Protein AF-A0A970V3N6-F1 (afdb_monomer_lite)

Structure (mmCIF, N/CA/C/O backbone):
data_AF-A0A970V3N6-F1
#
_entry.id   AF-A0A970V3N6-F1
#
loop_
_atom_site.group_PDB
_atom_site.id
_atom_site.type_symbol
_atom_site.label_atom_id
_atom_site.label_alt_id
_atom_site.label_comp_id
_atom_site.label_asym_id
_atom_site.label_entity_id
_atom_site.label_seq_id
_atom_site.pdbx_PDB_ins_code
_atom_site.Cartn_x
_atom_site.Cartn_y
_atom_site.Cartn_z
_atom_site.occupancy
_atom_site.B_iso_or_equiv
_atom_site.auth_seq_id
_atom_site.auth_comp_id
_atom_site.auth_asym_id
_atom_site.auth_atom_id
_atom_site.pdbx_PDB_model_num
ATOM 1 N N . MET A 1 1 ? -23.044 13.115 42.784 1.00 46.09 1 MET A N 1
ATOM 2 C CA . MET A 1 1 ? -23.873 12.019 42.210 1.00 46.09 1 MET A CA 1
ATOM 3 C C . MET A 1 1 ? -24.298 12.318 40.774 1.00 46.09 1 MET A C 1
ATOM 5 O O . MET A 1 1 ? -24.286 11.401 39.969 1.00 46.09 1 MET A O 1
ATOM 9 N N . GLN A 1 2 ? -24.583 13.579 40.422 1.00 46.31 2 GLN A N 1
ATOM 10 C CA . GLN A 1 2 ? -24.730 14.008 39.022 1.00 46.31 2 GLN A CA 1
ATOM 11 C C . GLN A 1 2 ? -23.405 13.919 38.236 1.00 46.31 2 GLN A C 1
ATOM 13 O O . GLN A 1 2 ? -23.430 13.479 37.095 1.00 46.31 2 GLN A O 1
ATOM 18 N N . ASP A 1 3 ? -22.250 14.157 38.871 1.00 53.50 3 ASP A N 1
ATOM 19 C CA . ASP A 1 3 ? -20.931 13.984 38.225 1.00 53.50 3 ASP A CA 1
ATOM 20 C C . ASP A 1 3 ? -20.580 12.516 37.926 1.00 53.50 3 ASP A C 1
ATOM 22 O O . ASP A 1 3 ? -19.921 12.223 36.941 1.00 53.50 3 ASP A O 1
ATOM 26 N N . LEU A 1 4 ? -21.080 11.570 38.734 1.00 46.78 4 LEU A N 1
ATOM 27 C CA . LEU A 1 4 ? -20.917 10.124 38.508 1.00 46.78 4 LEU A CA 1
ATOM 28 C C . LEU A 1 4 ? -21.820 9.598 37.381 1.00 46.78 4 LEU A C 1
ATOM 30 O O . LEU A 1 4 ? -21.478 8.614 36.734 1.00 46.78 4 LEU A O 1
ATOM 34 N N . LEU A 1 5 ? -22.957 10.256 37.138 1.00 50.16 5 LEU A N 1
ATOM 35 C CA . LEU A 1 5 ? -23.858 9.952 36.023 1.00 50.16 5 LEU A CA 1
ATOM 36 C C . LEU A 1 5 ? -23.424 10.667 34.730 1.00 50.16 5 LEU A C 1
ATOM 38 O O . LEU A 1 5 ? -23.624 10.119 33.652 1.00 50.16 5 LEU A O 1
ATOM 42 N N . ALA A 1 6 ? -22.758 11.825 34.829 1.00 52.47 6 ALA A N 1
ATOM 43 C CA . ALA A 1 6 ? -22.059 12.478 33.717 1.00 52.47 6 ALA A CA 1
ATOM 44 C C . ALA A 1 6 ? -20.739 11.769 33.338 1.00 52.47 6 ALA A C 1
ATOM 46 O O . ALA A 1 6 ? -20.325 11.807 32.182 1.00 52.47 6 ALA A O 1
ATOM 47 N N . ALA A 1 7 ? -20.108 11.065 34.288 1.00 52.72 7 ALA A N 1
ATOM 48 C CA . ALA A 1 7 ? -18.937 10.210 34.064 1.00 52.72 7 ALA A CA 1
ATOM 49 C C . ALA A 1 7 ? -19.259 8.885 33.341 1.00 52.72 7 ALA A C 1
ATOM 51 O O . ALA A 1 7 ? -18.347 8.165 32.938 1.00 52.72 7 ALA A O 1
ATOM 52 N N . LEU A 1 8 ? -20.542 8.556 33.145 1.00 56.66 8 LEU A N 1
ATOM 53 C CA . LEU A 1 8 ? -20.987 7.385 32.386 1.00 56.66 8 LEU A CA 1
ATOM 54 C C . LEU A 1 8 ? -21.333 7.750 30.929 1.00 56.66 8 LEU A C 1
ATOM 56 O O . LEU A 1 8 ? -22.330 7.290 30.377 1.00 56.66 8 LEU A O 1
ATOM 60 N N . ASN A 1 9 ? -20.519 8.593 30.292 1.00 70.75 9 ASN A N 1
ATOM 61 C CA . ASN A 1 9 ? -20.625 8.833 28.854 1.00 70.75 9 ASN A CA 1
ATOM 62 C C . ASN A 1 9 ? -20.116 7.606 28.076 1.00 70.75 9 ASN A C 1
ATOM 64 O O . ASN A 1 9 ? -19.187 6.923 28.512 1.00 70.75 9 ASN A O 1
ATOM 68 N N . TRP A 1 10 ? -20.692 7.341 26.898 1.00 74.94 10 TRP A N 1
ATOM 69 C CA . TRP A 1 10 ? -20.307 6.225 26.014 1.00 74.94 10 TRP A CA 1
ATOM 70 C C . TRP A 1 10 ? -18.796 6.147 25.747 1.00 74.94 10 TRP A C 1
ATOM 72 O O . TRP A 1 10 ? -18.236 5.061 25.615 1.00 74.94 10 TRP A O 1
ATOM 82 N N . GLU A 1 11 ? -18.128 7.297 25.743 1.00 77.88 11 GLU A N 1
ATOM 83 C CA . GLU A 1 11 ? -16.678 7.421 25.598 1.00 77.88 11 GLU A CA 1
ATOM 84 C C . GLU A 1 11 ? -15.910 6.825 26.783 1.00 77.88 11 GLU A C 1
ATOM 86 O O . GLU A 1 11 ? -14.944 6.094 26.583 1.00 77.88 11 GLU A O 1
ATOM 91 N N . HIS A 1 12 ? -16.371 7.051 28.016 1.00 81.06 12 HIS A N 1
ATOM 92 C CA . HIS A 1 12 ? -15.711 6.537 29.217 1.00 81.06 12 HIS A CA 1
ATOM 93 C C . HIS A 1 12 ? -15.789 5.012 29.254 1.00 81.06 12 HIS A C 1
ATOM 95 O O . HIS A 1 12 ? -14.787 4.343 29.502 1.00 81.06 12 HIS A O 1
ATOM 101 N N . ILE A 1 13 ? -16.961 4.451 28.934 1.00 83.62 13 ILE A N 1
ATOM 102 C CA . ILE A 1 13 ? -17.148 2.999 28.813 1.00 83.62 13 ILE A CA 1
ATOM 103 C C . ILE A 1 13 ? -16.184 2.430 27.760 1.00 83.62 13 ILE A C 1
ATOM 105 O O . ILE A 1 13 ? -15.534 1.414 28.011 1.00 83.62 13 ILE A O 1
ATOM 109 N N . GLY A 1 14 ? -16.037 3.105 26.615 1.00 84.94 14 GLY A N 1
ATOM 110 C CA . GLY A 1 14 ? -15.084 2.724 25.572 1.00 84.94 14 GLY A CA 1
ATOM 111 C C . GLY A 1 14 ? -13.631 2.703 26.058 1.00 84.94 14 GLY A C 1
ATOM 112 O O . GLY A 1 14 ? -12.927 1.718 25.824 1.00 84.94 14 GLY A O 1
ATOM 113 N N . ILE A 1 15 ? -13.198 3.738 26.786 1.00 86.25 15 ILE A N 1
ATOM 114 C CA . ILE A 1 15 ? -11.837 3.834 27.344 1.00 86.25 15 ILE A CA 1
ATOM 115 C C . ILE A 1 15 ? -11.588 2.712 28.364 1.00 86.25 15 ILE A C 1
ATOM 117 O O . ILE A 1 15 ? -10.547 2.055 28.317 1.00 86.25 15 ILE A O 1
ATOM 121 N N . TRP A 1 16 ? -12.560 2.419 29.233 1.00 87.12 16 TRP A N 1
ATOM 122 C CA . TRP A 1 16 ? -12.478 1.314 30.194 1.00 87.12 16 TRP A CA 1
ATOM 123 C C . TRP A 1 16 ? -12.347 -0.052 29.516 1.00 87.12 16 TRP A C 1
ATOM 125 O O . TRP A 1 16 ? -11.480 -0.847 29.887 1.00 87.12 16 TRP A O 1
ATOM 135 N N . VAL A 1 17 ? -13.168 -0.320 28.498 1.00 88.88 17 VAL A N 1
ATOM 136 C CA . VAL A 1 17 ? -13.106 -1.574 27.731 1.00 88.88 17 VAL A CA 1
ATOM 137 C C . VAL A 1 17 ? -11.761 -1.701 27.010 1.00 88.88 17 VAL A C 1
ATOM 139 O O . VAL A 1 17 ? -11.126 -2.756 27.076 1.00 88.88 17 VAL A O 1
ATOM 142 N N . ALA A 1 18 ? -11.288 -0.630 26.369 1.00 86.56 18 ALA A N 1
ATOM 143 C CA . ALA A 1 18 ? -10.004 -0.618 25.674 1.00 86.56 18 ALA A CA 1
ATOM 144 C C . ALA A 1 18 ? -8.814 -0.815 26.630 1.00 86.56 18 ALA A C 1
ATOM 146 O O . ALA A 1 18 ? -7.872 -1.539 26.293 1.00 86.56 18 ALA A O 1
ATOM 147 N N . ALA A 1 19 ? -8.857 -0.234 27.831 1.00 89.31 19 ALA A N 1
ATOM 148 C CA . ALA A 1 19 ? -7.823 -0.411 28.849 1.00 89.31 19 ALA A CA 1
ATOM 149 C C . ALA A 1 19 ? -7.782 -1.838 29.391 1.00 89.31 19 ALA A C 1
ATOM 151 O O . ALA A 1 19 ? -6.710 -2.445 29.418 1.00 89.31 19 ALA A O 1
ATOM 152 N N . LEU A 1 20 ? -8.938 -2.413 29.734 1.00 89.69 20 LEU A N 1
ATOM 153 C CA . LEU A 1 20 ? -9.021 -3.799 30.193 1.00 89.69 20 LEU A CA 1
ATOM 154 C C . LEU A 1 20 ? -8.540 -4.783 29.125 1.00 89.69 20 LEU A C 1
ATOM 156 O O . LEU A 1 20 ? -7.783 -5.696 29.447 1.00 89.69 20 LEU A O 1
ATOM 160 N N . LEU A 1 21 ? -8.908 -4.579 27.857 1.00 86.56 21 LEU A N 1
ATOM 161 C CA . LEU A 1 21 ? -8.407 -5.402 26.753 1.00 86.56 21 LEU A CA 1
ATOM 162 C C . LEU A 1 21 ? -6.896 -5.248 26.556 1.00 86.56 21 LEU A C 1
ATOM 164 O O . LEU A 1 21 ? -6.201 -6.239 26.350 1.00 86.56 21 LEU A O 1
ATOM 168 N N . THR A 1 22 ? -6.372 -4.026 26.662 1.00 89.44 22 THR A N 1
ATOM 169 C CA . THR A 1 22 ? -4.928 -3.768 26.560 1.00 89.44 22 THR A CA 1
ATOM 170 C C . THR A 1 22 ? -4.164 -4.488 27.677 1.00 89.44 22 THR A C 1
ATOM 172 O O . THR A 1 22 ? -3.172 -5.166 27.410 1.00 89.44 22 THR A O 1
ATOM 175 N N . LEU A 1 23 ? -4.652 -4.413 28.918 1.00 87.94 23 LEU A N 1
ATOM 176 C CA . LEU A 1 23 ? -4.074 -5.134 30.056 1.00 87.94 23 LEU A CA 1
ATOM 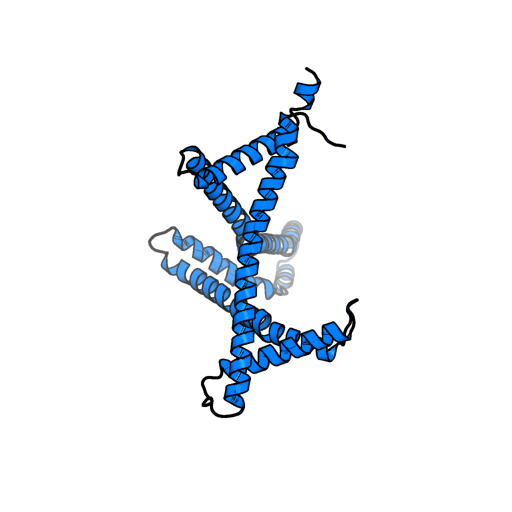177 C C . LEU A 1 23 ? -4.211 -6.656 29.910 1.00 87.94 23 LEU A C 1
ATOM 179 O O . LEU A 1 23 ? -3.268 -7.384 30.216 1.00 87.94 23 LEU A O 1
ATOM 183 N N . ALA A 1 24 ? -5.346 -7.143 29.401 1.00 86.94 24 ALA A N 1
ATOM 184 C CA . ALA A 1 24 ? -5.568 -8.564 29.141 1.00 86.94 24 ALA A CA 1
ATOM 185 C C . ALA A 1 24 ? -4.552 -9.129 28.137 1.00 86.94 24 ALA A C 1
ATOM 187 O O . ALA A 1 24 ? -4.023 -10.218 28.350 1.00 86.94 24 ALA A O 1
ATOM 188 N N . VAL A 1 25 ? -4.226 -8.369 27.087 1.00 85.75 25 VAL A N 1
ATOM 189 C CA . VAL A 1 25 ? -3.183 -8.739 26.119 1.00 85.75 25 VAL A CA 1
ATOM 190 C C . VAL A 1 25 ? -1.795 -8.705 26.767 1.00 85.75 25 VAL A C 1
ATOM 192 O O . VAL A 1 25 ? -1.018 -9.641 26.585 1.00 85.75 25 VAL A O 1
ATOM 195 N N . TYR A 1 26 ? -1.487 -7.689 27.580 1.00 84.81 26 TYR A N 1
ATOM 196 C CA . TYR A 1 26 ? -0.203 -7.624 28.290 1.00 84.81 26 TYR A CA 1
ATOM 197 C C . TYR A 1 26 ? -0.030 -8.689 29.377 1.00 84.81 26 TYR A C 1
ATOM 199 O O . TYR A 1 26 ? 1.108 -8.999 29.728 1.00 84.81 26 TYR A O 1
ATOM 207 N N . SER A 1 27 ? -1.111 -9.305 29.867 1.00 83.44 27 SER A N 1
ATOM 208 C CA . SER A 1 27 ? -1.024 -10.422 30.816 1.00 83.44 27 SER A CA 1
ATOM 209 C C . SER A 1 27 ? -0.188 -11.588 30.279 1.00 83.44 27 SER A C 1
ATOM 211 O O . SER A 1 27 ? 0.412 -12.294 31.089 1.00 83.44 27 SER A O 1
ATOM 213 N N . PHE A 1 28 ? -0.104 -11.758 28.953 1.00 78.88 28 PHE A N 1
ATOM 214 C CA . PHE A 1 28 ? 0.769 -12.743 28.306 1.00 78.88 28 PHE A CA 1
ATOM 215 C C . PHE A 1 28 ? 2.235 -12.618 28.728 1.00 78.88 28 PHE A C 1
ATOM 217 O O . PHE A 1 28 ? 2.934 -13.621 28.828 1.00 78.88 28 PHE A O 1
ATOM 224 N N . LEU A 1 29 ? 2.700 -11.396 29.014 1.00 79.12 29 LEU A N 1
ATOM 225 C CA . LEU A 1 29 ? 4.087 -11.138 29.401 1.00 79.12 29 LEU A CA 1
ATOM 226 C C . LEU A 1 29 ? 4.458 -11.805 30.738 1.00 79.12 29 LEU A C 1
ATOM 228 O O . LEU A 1 29 ? 5.632 -12.070 30.978 1.00 79.12 29 LEU A O 1
ATOM 232 N N . TYR A 1 30 ? 3.471 -12.064 31.602 1.00 70.19 30 TYR A N 1
ATOM 233 C CA . TYR A 1 30 ? 3.676 -12.682 32.913 1.00 70.19 30 TYR A CA 1
ATOM 234 C C . TYR A 1 30 ? 3.395 -14.193 32.900 1.00 70.19 30 TYR A C 1
ATOM 236 O O . TYR A 1 30 ? 4.165 -14.952 33.481 1.00 70.19 30 TYR A O 1
ATOM 244 N N . ALA A 1 31 ? 2.315 -14.631 32.239 1.00 74.19 31 ALA A N 1
ATOM 245 C CA . ALA A 1 31 ? 1.975 -16.035 31.976 1.00 74.19 31 ALA A CA 1
ATOM 246 C C . ALA A 1 31 ? 0.731 -16.131 31.066 1.00 74.19 31 ALA A C 1
ATOM 248 O O . ALA A 1 31 ? -0.050 -15.182 30.967 1.00 74.19 31 ALA A O 1
ATOM 249 N N . GLU A 1 32 ? 0.470 -17.300 30.470 1.00 77.38 32 GLU A N 1
ATOM 250 C CA . GLU A 1 32 ? -0.793 -17.584 29.768 1.00 77.38 32 GLU A CA 1
ATOM 251 C C . GLU A 1 32 ? -1.975 -17.696 30.750 1.00 77.38 32 GLU A C 1
ATOM 253 O O . GLU A 1 32 ? -2.376 -18.780 31.186 1.00 77.38 32 GLU A O 1
ATOM 258 N N . THR A 1 33 ? -2.553 -16.557 31.126 1.00 86.88 33 THR A N 1
ATOM 259 C CA . THR A 1 33 ? -3.732 -16.514 31.997 1.00 86.88 33 THR A CA 1
ATOM 260 C C . THR A 1 33 ? -5.024 -16.790 31.209 1.00 86.88 33 THR A C 1
ATOM 262 O O . THR A 1 33 ? -5.097 -16.543 30.001 1.00 86.88 33 THR A O 1
ATOM 265 N N . PRO A 1 34 ? -6.107 -17.260 31.862 1.00 83.69 34 PRO A N 1
ATOM 266 C CA . PRO A 1 34 ? -7.420 -17.381 31.220 1.00 83.69 34 PRO A CA 1
ATOM 267 C C . PRO A 1 34 ? -7.918 -16.063 30.606 1.00 83.69 34 PRO A C 1
ATOM 269 O O . PRO A 1 34 ? -8.599 -16.083 29.586 1.00 83.69 34 PRO A O 1
ATOM 272 N N . VAL A 1 35 ? -7.538 -14.929 31.206 1.00 85.19 35 VAL A N 1
ATOM 273 C CA . VAL A 1 35 ? -7.875 -13.577 30.740 1.00 85.19 35 VAL A CA 1
ATOM 274 C C . VAL A 1 35 ? -7.225 -13.283 29.386 1.00 85.19 35 VAL A C 1
ATOM 276 O O . VAL A 1 35 ? -7.902 -12.799 28.479 1.00 85.19 35 VAL A O 1
ATOM 279 N N . PHE A 1 36 ? -5.950 -13.645 29.217 1.00 87.12 36 PHE A N 1
ATOM 280 C CA . PHE A 1 36 ? -5.263 -13.521 27.932 1.00 87.12 36 PHE A CA 1
ATOM 281 C C . PHE A 1 36 ? -5.941 -14.361 26.841 1.00 87.12 36 PHE A C 1
ATOM 283 O O . PHE A 1 36 ? -6.238 -13.843 25.766 1.00 87.12 36 PHE A O 1
ATOM 290 N N . ARG A 1 37 ? -6.277 -15.627 27.132 1.00 85.75 37 ARG A N 1
ATOM 291 C CA . ARG A 1 37 ? -6.936 -16.511 26.152 1.00 85.75 37 ARG A CA 1
ATOM 292 C C . ARG A 1 37 ? -8.266 -15.949 25.650 1.00 85.75 37 ARG A C 1
ATOM 294 O O . ARG A 1 37 ? -8.554 -16.052 24.461 1.00 85.75 37 ARG A O 1
ATOM 301 N N . VAL A 1 38 ? -9.074 -15.341 26.520 1.00 89.62 38 VAL A N 1
ATOM 302 C CA . VAL A 1 38 ? -10.331 -14.693 26.102 1.00 89.62 38 VAL A CA 1
ATOM 303 C C . VAL A 1 38 ? -10.056 -13.514 25.165 1.00 89.62 38 VAL A C 1
ATOM 305 O O . VAL A 1 38 ? -10.709 -13.399 24.127 1.00 89.62 38 VAL A O 1
ATOM 308 N N . ALA A 1 39 ? -9.074 -12.670 25.494 1.00 88.19 39 ALA A N 1
ATOM 309 C CA . ALA A 1 39 ? -8.687 -11.543 24.647 1.00 88.19 39 ALA A CA 1
ATOM 310 C C . ALA A 1 39 ? -8.155 -12.003 23.279 1.00 88.19 39 ALA A C 1
ATOM 312 O O . ALA A 1 39 ? -8.499 -11.409 22.258 1.00 88.19 39 ALA A O 1
ATOM 313 N N . GLU A 1 40 ? -7.386 -13.091 23.239 1.00 88.94 40 GLU A N 1
ATOM 314 C CA . GLU A 1 40 ? -6.882 -13.694 22.004 1.00 88.94 40 GLU A CA 1
ATOM 315 C C . GLU A 1 40 ? -8.020 -14.199 21.102 1.00 88.94 40 GLU A C 1
ATOM 317 O O . GLU A 1 40 ? -8.074 -13.847 19.924 1.00 88.94 40 GLU A O 1
ATOM 322 N N . HIS A 1 41 ? -8.984 -14.951 21.644 1.00 91.56 41 HIS A N 1
ATOM 323 C CA . HIS A 1 41 ? -10.127 -15.443 20.863 1.00 91.56 41 HIS A CA 1
ATOM 324 C C . HIS A 1 41 ? -11.014 -14.299 20.363 1.00 91.56 41 HIS A C 1
ATOM 326 O O . HIS A 1 41 ? -11.481 -14.333 19.222 1.00 91.56 41 HIS A O 1
ATOM 332 N N . LEU A 1 42 ? -11.217 -13.266 21.188 1.00 93.00 42 LEU A N 1
ATOM 333 C CA . LEU A 1 42 ? -11.925 -12.056 20.780 1.00 93.00 42 LEU A CA 1
ATOM 334 C C . LEU A 1 42 ? -11.189 -11.363 19.624 1.00 93.00 42 LEU A C 1
ATOM 336 O O . LEU A 1 42 ? -11.803 -11.049 18.606 1.00 93.00 42 LEU A O 1
ATOM 340 N N . PHE A 1 43 ? -9.876 -11.162 19.751 1.00 88.19 43 PHE A N 1
ATOM 341 C CA . PHE A 1 43 ? -9.059 -10.511 18.730 1.00 88.19 43 PHE A CA 1
ATOM 342 C C . PHE A 1 43 ? -9.062 -11.285 17.407 1.00 88.19 43 PHE A C 1
ATOM 344 O O . PHE A 1 43 ? -9.290 -10.692 16.349 1.00 88.19 43 PHE A O 1
ATOM 351 N N . ILE A 1 44 ? -8.864 -12.604 17.454 1.00 91.69 44 ILE A N 1
ATOM 352 C CA . ILE A 1 44 ? -8.889 -13.468 16.267 1.00 91.69 44 ILE A CA 1
ATOM 353 C C . ILE A 1 44 ? -10.290 -13.468 15.640 1.00 91.69 44 ILE A C 1
ATOM 355 O O . ILE A 1 44 ? -10.410 -13.333 14.422 1.00 91.69 44 ILE A O 1
ATOM 359 N N . GLY A 1 45 ? -11.350 -13.548 16.450 1.00 93.06 45 GLY A N 1
ATOM 360 C CA . GLY A 1 45 ? -12.736 -13.519 15.978 1.00 93.06 45 GLY A CA 1
ATOM 361 C C . GLY A 1 45 ? -13.105 -12.206 15.284 1.00 93.06 45 GLY A C 1
ATOM 362 O O . GLY A 1 45 ? -13.635 -12.221 14.172 1.00 93.06 45 GLY A O 1
ATOM 363 N N . VAL A 1 46 ? -12.765 -11.066 15.894 1.00 93.06 46 VAL A N 1
ATOM 364 C CA . VAL A 1 46 ? -12.988 -9.734 15.306 1.00 93.06 46 VAL A CA 1
ATOM 365 C C . VAL A 1 46 ? -12.155 -9.554 14.039 1.00 93.06 46 VAL A C 1
ATOM 367 O O . VAL A 1 46 ? -12.672 -9.061 13.038 1.00 93.06 46 VAL A O 1
ATOM 370 N N . SER A 1 47 ? -10.897 -10.000 14.038 1.00 89.50 47 SER A N 1
ATOM 371 C CA . SER A 1 47 ? -10.021 -9.914 12.864 1.00 89.50 47 SER A CA 1
ATOM 372 C C . SER A 1 47 ? -10.539 -10.760 11.701 1.00 89.50 47 SER A C 1
ATOM 374 O O . SER A 1 47 ? -10.553 -10.294 10.562 1.00 89.50 47 SER A O 1
ATOM 376 N N . ALA A 1 48 ? -11.019 -11.976 11.974 1.00 90.50 48 ALA A N 1
ATOM 377 C CA . ALA A 1 48 ? -11.628 -12.838 10.967 1.00 90.50 48 ALA A CA 1
ATOM 378 C C . ALA A 1 48 ? -12.924 -12.227 10.408 1.00 90.50 48 ALA A C 1
ATOM 380 O O . ALA A 1 48 ? -13.120 -12.213 9.192 1.00 90.50 48 ALA A O 1
ATOM 381 N N . ALA A 1 49 ? -13.780 -11.671 11.271 1.00 90.56 49 ALA A N 1
ATOM 382 C CA . ALA A 1 49 ? -15.008 -10.996 10.855 1.00 90.56 49 ALA A CA 1
ATOM 383 C C . ALA A 1 49 ? -14.714 -9.751 10.003 1.00 90.56 49 ALA A C 1
ATOM 385 O O . ALA A 1 49 ? -15.270 -9.602 8.914 1.00 90.56 49 ALA A O 1
ATOM 386 N N . TYR A 1 50 ? -13.798 -8.889 10.453 1.00 90.31 50 TYR A N 1
ATOM 387 C CA . TYR A 1 50 ? -13.360 -7.715 9.699 1.00 90.31 50 TYR A CA 1
ATOM 388 C C . TYR A 1 50 ? -12.754 -8.120 8.353 1.00 90.31 50 TYR A C 1
ATOM 390 O O . TYR A 1 50 ? -13.142 -7.581 7.320 1.00 90.31 50 TYR A O 1
ATOM 398 N N . GLY A 1 51 ? -11.873 -9.123 8.342 1.00 80.44 51 GLY A N 1
ATOM 399 C CA . GLY A 1 51 ? -11.275 -9.662 7.123 1.00 80.44 51 GLY A CA 1
ATOM 400 C C . GLY A 1 51 ? -12.321 -10.170 6.131 1.00 80.44 51 GLY A C 1
ATOM 401 O O . GLY A 1 51 ? -12.233 -9.865 4.944 1.00 80.44 51 GLY A O 1
ATOM 402 N N . LEU A 1 52 ? -13.355 -10.868 6.608 1.00 81.12 52 LEU A N 1
ATOM 403 C CA . LEU A 1 52 ? -14.468 -11.328 5.776 1.00 81.12 52 LEU A CA 1
ATOM 404 C C . LEU A 1 52 ? -15.265 -10.157 5.188 1.00 81.12 52 LEU A C 1
ATOM 406 O O . LEU A 1 52 ? -15.577 -10.166 3.996 1.00 81.12 52 LEU A O 1
ATOM 410 N N . VAL A 1 53 ? -15.567 -9.133 5.990 1.00 84.94 53 VAL A N 1
ATOM 411 C CA . VAL A 1 53 ? -16.289 -7.936 5.528 1.00 84.94 53 VAL A CA 1
ATOM 412 C C . VAL A 1 53 ? -15.467 -7.162 4.501 1.00 84.94 53 VAL A C 1
ATOM 414 O O . VAL A 1 53 ? -16.001 -6.769 3.462 1.00 84.94 53 VAL A O 1
ATOM 417 N N . VAL A 1 54 ? -14.174 -6.969 4.757 1.00 79.81 54 VAL A N 1
ATOM 418 C CA . VAL A 1 54 ? -13.249 -6.307 3.831 1.00 79.81 54 VAL A CA 1
ATOM 419 C C . VAL A 1 54 ? -13.140 -7.103 2.540 1.00 79.81 54 VAL A C 1
ATOM 421 O O . VAL A 1 54 ? -13.276 -6.529 1.465 1.00 79.81 54 VAL A O 1
ATOM 424 N N . PHE A 1 55 ? -12.983 -8.422 2.616 1.00 71.31 55 PHE A N 1
ATOM 425 C CA . PHE A 1 55 ? -12.962 -9.280 1.436 1.00 71.31 55 PHE A CA 1
ATOM 426 C C . PHE A 1 55 ? -14.268 -9.177 0.638 1.00 71.31 55 PHE A C 1
ATOM 428 O O . PHE A 1 55 ? -14.245 -9.056 -0.588 1.00 71.31 55 PHE A O 1
ATOM 435 N N . PHE A 1 56 ? -15.417 -9.143 1.313 1.00 65.56 56 PHE A N 1
ATOM 436 C CA . PHE A 1 56 ? -16.694 -8.931 0.643 1.00 65.56 56 PHE A CA 1
ATOM 437 C C . PHE A 1 56 ? -16.741 -7.574 -0.074 1.00 65.56 56 PHE A C 1
ATOM 439 O O . PHE A 1 56 ? -17.148 -7.507 -1.230 1.00 65.56 56 PHE A O 1
ATOM 446 N N . HIS A 1 57 ? -16.285 -6.498 0.567 1.00 68.00 57 HIS A N 1
ATOM 447 C CA . HIS A 1 57 ? -16.325 -5.153 -0.013 1.00 68.00 57 HIS A CA 1
ATOM 448 C C . HIS A 1 57 ? -15.291 -4.925 -1.118 1.00 68.00 57 HIS A C 1
ATOM 450 O O . HIS A 1 57 ? -15.604 -4.248 -2.095 1.00 68.00 57 HIS A O 1
ATOM 456 N N . LEU A 1 58 ? -14.085 -5.476 -0.977 1.00 59.34 58 LEU A N 1
ATOM 457 C CA . LEU A 1 58 ? -12.967 -5.245 -1.894 1.00 59.34 58 LEU A CA 1
ATOM 458 C C . LEU A 1 58 ? -12.899 -6.264 -3.029 1.00 59.34 58 LEU A C 1
ATOM 460 O O . LEU A 1 58 ? -12.440 -5.921 -4.112 1.00 59.34 58 LEU A O 1
ATOM 464 N N . ALA A 1 59 ? -13.348 -7.500 -2.804 1.00 58.91 59 ALA A N 1
ATOM 465 C CA . ALA A 1 59 ? -13.282 -8.559 -3.805 1.00 58.91 59 ALA A CA 1
ATOM 466 C C . ALA A 1 59 ? -14.674 -8.929 -4.320 1.00 58.91 59 ALA A C 1
ATOM 468 O O . ALA A 1 59 ? -14.937 -8.814 -5.515 1.00 58.91 59 ALA A O 1
ATOM 469 N N . VAL A 1 60 ? -15.598 -9.334 -3.446 1.00 58.00 60 VAL A N 1
ATOM 470 C CA . VAL A 1 60 ? -16.892 -9.894 -3.889 1.00 58.00 60 VAL A CA 1
ATOM 471 C C . VAL A 1 60 ? -17.790 -8.830 -4.522 1.00 58.00 60 VAL A C 1
ATOM 473 O O . VAL A 1 60 ? -18.345 -9.044 -5.601 1.00 58.00 60 VAL A O 1
ATOM 476 N N . LYS A 1 61 ? -17.919 -7.665 -3.884 1.00 53.56 61 LYS A N 1
ATOM 477 C CA . LYS A 1 61 ? -18.798 -6.586 -4.336 1.00 53.56 61 LYS A CA 1
ATOM 478 C C . LYS A 1 61 ? -18.395 -6.042 -5.717 1.00 53.56 61 LYS A C 1
ATOM 480 O O . LYS A 1 61 ? -19.261 -6.015 -6.589 1.00 53.56 61 LYS A O 1
ATOM 485 N N . PRO A 1 62 ? -17.128 -5.668 -5.979 1.00 49.59 62 PRO A N 1
ATOM 486 C CA . PRO A 1 62 ? -16.733 -5.179 -7.298 1.00 49.59 62 PRO A CA 1
ATOM 487 C C . PRO A 1 62 ? -16.621 -6.278 -8.355 1.00 49.59 62 PRO A C 1
ATOM 489 O O . PRO A 1 62 ? -16.927 -6.015 -9.512 1.00 49.59 62 PRO A O 1
ATOM 492 N N . THR A 1 63 ? -16.228 -7.498 -7.984 1.00 55.50 63 THR A N 1
ATOM 493 C CA . THR A 1 63 ? -15.972 -8.561 -8.974 1.00 55.50 63 THR A CA 1
ATOM 494 C C . THR A 1 63 ? -17.237 -9.322 -9.362 1.00 55.50 63 THR A C 1
ATOM 496 O O . THR A 1 63 ? -17.349 -9.786 -10.492 1.00 55.50 63 THR A O 1
ATOM 499 N N . VAL A 1 64 ? -18.195 -9.464 -8.441 1.00 54.88 64 VAL A N 1
ATOM 500 C CA . VAL A 1 64 ? -19.404 -10.276 -8.649 1.00 54.88 64 VAL A CA 1
ATOM 501 C C . VAL A 1 64 ? -20.665 -9.426 -8.553 1.00 54.88 64 VAL A C 1
ATOM 503 O O . VAL A 1 64 ? -21.486 -9.452 -9.462 1.00 54.88 64 VAL A O 1
ATOM 506 N N . TRP A 1 65 ? -20.829 -8.652 -7.477 1.00 49.03 65 TRP A N 1
ATOM 507 C CA . TRP A 1 65 ? -22.109 -7.999 -7.177 1.00 49.03 65 TRP A CA 1
ATOM 508 C C . TRP A 1 65 ? -22.450 -6.845 -8.129 1.00 49.03 65 TRP A C 1
ATOM 510 O O . TRP A 1 65 ? -23.514 -6.842 -8.743 1.00 49.03 65 TRP A O 1
ATOM 520 N N . TYR A 1 66 ? -21.554 -5.866 -8.281 1.00 56.72 66 TYR A N 1
ATOM 521 C CA . TYR A 1 66 ? -21.760 -4.730 -9.182 1.00 56.72 66 TYR A CA 1
ATOM 522 C C . TYR A 1 66 ? -21.913 -5.119 -10.653 1.00 56.72 66 TYR A C 1
ATOM 524 O O . TYR A 1 66 ? -22.867 -4.631 -11.260 1.00 56.72 66 TYR A O 1
ATOM 532 N N . PRO A 1 67 ? -21.063 -5.983 -11.246 1.00 53.56 67 PRO A N 1
ATOM 533 C CA . PRO A 1 67 ? -21.272 -6.389 -12.626 1.00 53.56 67 PRO A CA 1
ATOM 534 C C . PRO A 1 67 ? -22.599 -7.128 -12.771 1.00 53.56 67 PRO A C 1
ATOM 536 O O . PRO A 1 67 ? -23.363 -6.786 -13.659 1.00 53.56 67 PRO A O 1
ATOM 539 N N . LEU A 1 68 ? -22.953 -8.044 -11.865 1.00 53.88 68 LEU A N 1
ATOM 540 C CA . LEU A 1 68 ? -24.224 -8.770 -11.945 1.00 53.88 68 LEU A CA 1
ATOM 541 C C . LEU A 1 68 ? -25.443 -7.835 -11.882 1.00 53.88 68 LEU A C 1
ATOM 543 O O . LEU A 1 68 ? -26.364 -7.977 -12.683 1.00 53.88 68 LEU A O 1
ATOM 547 N N . LEU A 1 69 ? -25.437 -6.837 -10.994 1.00 52.25 69 LEU A N 1
ATOM 548 C CA . LEU A 1 69 ? -26.499 -5.826 -10.950 1.00 52.25 69 LEU A CA 1
ATOM 549 C C . LEU A 1 69 ? -26.523 -4.943 -12.201 1.00 52.25 69 LEU A C 1
ATOM 551 O O . LEU A 1 69 ? -27.604 -4.625 -12.695 1.00 52.25 69 LEU A O 1
ATOM 555 N N . ALA A 1 70 ? -25.357 -4.567 -12.730 1.00 54.84 70 ALA A N 1
ATOM 556 C CA . ALA A 1 70 ? -25.264 -3.825 -13.981 1.00 54.84 70 ALA A CA 1
ATOM 557 C C . ALA A 1 70 ? -25.827 -4.639 -15.156 1.00 54.84 70 ALA A C 1
ATOM 559 O O . ALA A 1 70 ? -26.526 -4.070 -15.987 1.00 54.84 70 ALA A O 1
ATOM 560 N N . LEU A 1 71 ? -25.615 -5.960 -15.182 1.00 54.19 71 LEU A N 1
ATOM 561 C CA . LEU A 1 71 ? -26.191 -6.861 -16.186 1.00 54.19 71 LEU A CA 1
ATOM 562 C C . LEU A 1 71 ? -27.707 -6.934 -16.092 1.00 54.19 71 LEU A C 1
ATOM 564 O O . LEU A 1 71 ? -28.390 -6.800 -17.105 1.00 54.19 71 LEU A O 1
ATOM 568 N N . ILE A 1 72 ? -28.234 -7.117 -14.881 1.00 55.00 72 ILE A N 1
ATOM 569 C CA . ILE A 1 72 ? -29.681 -7.153 -14.662 1.00 55.00 72 ILE A CA 1
ATOM 570 C C . ILE A 1 72 ? -30.295 -5.817 -15.076 1.00 55.00 72 ILE A C 1
ATOM 572 O O . ILE A 1 72 ? -31.280 -5.807 -15.808 1.00 55.00 72 ILE A O 1
ATOM 576 N N . LYS A 1 73 ? -29.696 -4.692 -14.669 1.00 52.91 73 LYS A N 1
ATOM 577 C CA . LYS A 1 73 ? -30.182 -3.359 -15.033 1.00 52.91 73 LYS A CA 1
ATOM 578 C C . LYS A 1 73 ? -30.096 -3.121 -16.539 1.00 52.91 73 LYS A C 1
ATOM 580 O O . LYS A 1 73 ? -31.064 -2.656 -17.115 1.00 52.91 73 LYS A O 1
ATOM 585 N N . GLN A 1 74 ? -28.990 -3.472 -17.188 1.00 54.47 74 GLN A N 1
ATOM 586 C CA . GLN A 1 74 ? -28.816 -3.277 -18.627 1.00 54.47 74 GLN A CA 1
ATOM 587 C C . GLN A 1 74 ? -29.777 -4.150 -19.442 1.00 54.47 74 GLN A C 1
ATOM 589 O O . GLN A 1 74 ? -30.359 -3.669 -20.409 1.00 54.47 74 GLN A O 1
ATOM 594 N N . GLY A 1 75 ? -29.991 -5.405 -19.038 1.00 56.25 75 GLY A N 1
ATOM 595 C CA . GLY A 1 75 ? -30.988 -6.278 -19.657 1.00 56.25 75 GLY A CA 1
ATOM 596 C C . GLY A 1 75 ? -32.418 -5.777 -19.439 1.00 56.25 75 GLY A C 1
ATOM 597 O O . GLY A 1 75 ? -33.223 -5.787 -20.369 1.00 56.25 75 GLY A O 1
ATOM 598 N N . LEU A 1 76 ? -32.725 -5.282 -18.236 1.00 56.47 76 LEU A N 1
ATOM 599 C CA . LEU A 1 76 ? -34.030 -4.710 -17.906 1.00 56.47 76 LEU A CA 1
ATOM 600 C C . LEU A 1 76 ? -34.286 -3.399 -18.660 1.00 56.47 76 LEU A C 1
ATOM 602 O O . LEU A 1 76 ? -35.379 -3.227 -19.193 1.00 56.47 76 LEU A O 1
ATOM 606 N N . ASP A 1 77 ? -33.294 -2.513 -18.746 1.00 58.38 77 ASP A N 1
ATOM 607 C CA . ASP A 1 77 ? -33.351 -1.253 -19.492 1.00 58.38 77 ASP A CA 1
ATOM 608 C C . ASP A 1 77 ? -33.481 -1.527 -20.996 1.00 58.38 77 ASP A C 1
ATOM 610 O O . ASP A 1 77 ? -34.309 -0.907 -21.656 1.00 58.38 77 ASP A O 1
ATOM 614 N N . TYR A 1 78 ? -32.747 -2.505 -21.539 1.00 61.47 78 TYR A N 1
ATOM 615 C CA . TYR A 1 78 ? -32.913 -2.949 -22.926 1.00 61.47 78 TYR A CA 1
ATOM 616 C C . TYR A 1 78 ? -34.333 -3.479 -23.170 1.00 61.47 78 TYR A C 1
ATOM 618 O O . TYR A 1 78 ? -34.982 -3.089 -24.135 1.00 61.47 78 TYR A O 1
ATOM 626 N N . PHE A 1 79 ? -34.879 -4.292 -22.264 1.00 54.91 79 PHE A N 1
ATOM 627 C CA . PHE A 1 79 ? -36.261 -4.765 -22.370 1.00 54.91 79 PHE A CA 1
ATOM 628 C C . PHE A 1 79 ? -37.288 -3.617 -22.271 1.00 54.91 79 PHE A C 1
ATOM 630 O O . PHE A 1 79 ? -38.248 -3.573 -23.042 1.00 54.91 79 PHE A O 1
ATOM 637 N N . HIS A 1 80 ? -37.077 -2.648 -21.378 1.00 56.31 80 HIS A N 1
ATOM 638 C CA . HIS A 1 80 ? -37.960 -1.487 -21.224 1.00 56.31 80 HIS A CA 1
ATOM 639 C C . HIS A 1 80 ? -37.891 -0.531 -22.421 1.00 56.31 80 HIS A C 1
ATOM 641 O O . HIS A 1 80 ? -38.921 -0.009 -22.835 1.00 56.31 80 HIS A O 1
ATOM 647 N N . VAL A 1 81 ? -36.710 -0.318 -23.002 1.00 58.69 81 VAL A N 1
ATOM 648 C CA . VAL A 1 81 ? -36.506 0.601 -24.134 1.00 58.69 81 VAL A CA 1
ATOM 649 C C . VAL A 1 81 ? -36.902 -0.037 -25.465 1.00 58.69 81 VAL A C 1
ATOM 651 O O . VAL A 1 81 ? -37.436 0.657 -26.323 1.00 58.69 81 VAL A O 1
ATOM 654 N N . HIS A 1 82 ? -36.682 -1.341 -25.648 1.00 61.09 82 HIS A N 1
ATOM 655 C CA . HIS A 1 82 ? -36.899 -2.006 -26.936 1.00 61.09 82 HIS A CA 1
ATOM 656 C C . HIS A 1 82 ? -38.216 -2.782 -27.027 1.00 61.09 82 HIS A C 1
ATOM 658 O O . HIS A 1 82 ? -38.881 -2.752 -28.059 1.00 61.09 82 HIS A O 1
ATOM 664 N N . TYR A 1 83 ? -38.632 -3.452 -25.949 1.00 56.28 83 TYR A N 1
ATOM 665 C CA . TYR A 1 83 ? -39.822 -4.308 -25.967 1.00 56.28 83 TYR A CA 1
ATOM 666 C C . TYR A 1 83 ? -41.060 -3.642 -25.375 1.00 56.28 83 TYR A C 1
ATOM 668 O O . TYR A 1 83 ? -42.160 -3.922 -25.831 1.00 56.28 83 TYR A O 1
ATOM 676 N N . GLN A 1 84 ? -40.938 -2.744 -24.396 1.00 57.84 84 GLN A N 1
ATOM 677 C CA . GLN A 1 84 ? -42.109 -2.118 -23.773 1.00 57.84 84 GLN A CA 1
ATOM 678 C C . GLN A 1 84 ? -42.827 -1.065 -24.642 1.00 57.84 84 GLN A C 1
ATOM 680 O O . GLN A 1 84 ? -44.060 -1.091 -24.655 1.00 57.84 84 GLN A O 1
ATOM 685 N N . PRO A 1 85 ? -42.150 -0.166 -25.390 1.00 55.03 85 PRO A N 1
ATOM 686 C CA . PRO A 1 85 ? -42.832 0.704 -26.343 1.00 55.03 85 PRO A CA 1
ATOM 687 C C . PRO A 1 85 ? -43.361 -0.091 -27.533 1.00 55.03 85 PRO A C 1
ATOM 689 O O . PRO A 1 85 ? -44.446 0.228 -27.985 1.00 55.03 85 PRO A O 1
ATOM 692 N N . ALA A 1 86 ? -42.686 -1.160 -27.972 1.00 55.56 86 ALA A N 1
ATOM 693 C CA . ALA A 1 86 ? -43.187 -2.058 -29.014 1.00 55.56 86 ALA A CA 1
ATOM 694 C C . ALA A 1 86 ? -44.404 -2.870 -28.541 1.00 55.56 86 ALA A C 1
ATOM 696 O O . ALA A 1 86 ? -45.386 -2.957 -29.257 1.00 55.56 86 ALA A O 1
ATOM 697 N N . ALA A 1 87 ? -44.411 -3.396 -27.316 1.00 51.38 87 ALA A N 1
ATOM 698 C CA . ALA A 1 87 ? -45.558 -4.104 -26.747 1.00 51.38 87 ALA A CA 1
ATOM 699 C C . ALA A 1 87 ? -46.744 -3.159 -26.507 1.00 51.38 87 ALA A C 1
ATOM 701 O O . ALA A 1 87 ? -47.877 -3.511 -26.823 1.00 51.38 87 ALA A O 1
ATOM 702 N N . LYS A 1 88 ? -46.501 -1.932 -26.018 1.00 48.56 88 LYS A N 1
ATOM 703 C CA . LYS A 1 88 ? -47.536 -0.887 -25.926 1.00 48.56 88 LYS A CA 1
ATOM 704 C C . LYS A 1 88 ? -48.012 -0.438 -27.310 1.00 48.56 88 LYS A C 1
ATOM 706 O O . LYS A 1 88 ? -49.213 -0.284 -27.485 1.00 48.56 88 LYS A O 1
ATOM 711 N N . ALA A 1 89 ? -47.102 -0.302 -28.278 1.00 53.44 89 ALA A N 1
ATOM 712 C CA . ALA A 1 89 ? -47.395 0.054 -29.663 1.00 53.44 89 ALA A CA 1
ATOM 713 C C . ALA A 1 89 ? -48.190 -1.040 -30.371 1.00 53.44 89 ALA A C 1
ATOM 715 O O . ALA A 1 89 ? -49.138 -0.703 -31.051 1.00 53.44 89 ALA A O 1
ATOM 716 N N . VAL A 1 90 ? -47.880 -2.321 -30.167 1.00 50.41 90 VAL A N 1
ATOM 717 C CA . VAL A 1 90 ? -48.588 -3.487 -30.723 1.00 50.41 90 VAL A CA 1
ATOM 718 C C . VAL A 1 90 ? -49.967 -3.656 -30.082 1.00 50.41 90 VAL A C 1
ATOM 720 O O . VAL A 1 90 ? -50.934 -3.917 -30.789 1.00 50.41 90 VAL A O 1
ATOM 723 N N . ILE A 1 91 ? -50.096 -3.429 -28.769 1.00 51.66 91 ILE A N 1
ATOM 724 C CA . ILE A 1 91 ? -51.401 -3.409 -28.086 1.00 51.66 91 ILE A CA 1
ATOM 725 C C . ILE A 1 91 ? -52.239 -2.198 -28.543 1.00 51.66 91 ILE A C 1
ATOM 727 O O . ILE A 1 91 ? -53.450 -2.326 -28.696 1.00 51.66 91 ILE A O 1
ATOM 731 N N . SER A 1 92 ? -51.626 -1.043 -28.838 1.00 49.75 92 SER A N 1
ATOM 732 C CA . SER A 1 92 ? -52.323 0.096 -29.467 1.00 49.75 92 SER A CA 1
ATOM 733 C C . SER A 1 92 ? -52.530 -0.056 -30.982 1.00 49.75 92 SER A C 1
ATOM 735 O O . SER A 1 92 ? -53.458 0.528 -31.532 1.00 49.75 92 SER A O 1
ATOM 737 N N . ALA A 1 93 ? -51.702 -0.862 -31.650 1.00 47.12 93 ALA A N 1
ATOM 738 C CA . ALA A 1 93 ? -51.732 -1.191 -33.076 1.00 47.12 93 ALA A CA 1
ATOM 739 C C . ALA A 1 93 ? -52.506 -2.484 -33.347 1.00 47.12 93 ALA A C 1
ATOM 741 O O . ALA A 1 93 ? -52.420 -3.038 -34.441 1.00 47.12 93 ALA A O 1
ATOM 742 N N . LEU A 1 94 ? -53.396 -2.862 -32.426 1.00 50.91 94 LEU A N 1
ATOM 743 C CA . LEU A 1 94 ? -54.564 -3.704 -32.689 1.00 50.91 94 LEU A CA 1
ATOM 744 C C . LEU A 1 94 ? -55.492 -3.158 -33.809 1.00 50.91 94 LEU A C 1
ATOM 746 O O . LEU A 1 94 ? -56.619 -3.620 -33.923 1.00 50.91 94 LEU A O 1
ATOM 750 N N . HIS A 1 95 ? -55.020 -2.241 -34.670 1.00 53.12 95 HIS A N 1
ATOM 751 C CA . HIS A 1 95 ? -55.647 -1.821 -35.923 1.00 53.12 95 HIS A CA 1
ATOM 752 C C . HIS A 1 95 ? -54.664 -1.493 -37.084 1.00 53.12 95 HIS A C 1
ATOM 754 O O . HIS A 1 95 ? -55.083 -0.775 -37.984 1.00 53.12 95 HIS A O 1
ATOM 760 N N . PHE A 1 96 ? -53.411 -1.992 -37.146 1.00 45.31 96 PHE A N 1
ATOM 761 C CA . PHE A 1 96 ? -52.592 -1.910 -38.387 1.00 45.31 96 PHE A CA 1
ATOM 762 C C . PHE A 1 96 ? -51.636 -3.100 -38.642 1.00 45.31 96 PHE A C 1
ATOM 764 O O . PHE A 1 96 ? -51.355 -3.908 -37.762 1.00 45.31 96 PHE A O 1
ATOM 771 N N . SER A 1 97 ? -51.219 -3.217 -39.913 1.00 55.53 97 SER A N 1
ATOM 772 C CA . SER A 1 97 ? -50.689 -4.398 -40.621 1.00 55.53 97 SER A CA 1
ATOM 773 C C . SER A 1 97 ? -49.330 -4.940 -40.113 1.00 55.53 97 SER A C 1
ATOM 775 O O . SER A 1 97 ? -48.421 -4.152 -39.854 1.00 55.53 97 SER A O 1
ATOM 777 N N . PRO A 1 98 ? -49.122 -6.279 -40.069 1.00 52.62 98 PRO A N 1
ATOM 778 C CA . PRO A 1 98 ? -47.914 -6.930 -39.525 1.00 52.62 98 PRO A CA 1
ATOM 779 C C . PRO A 1 98 ? -46.576 -6.608 -40.217 1.00 52.62 98 PRO A C 1
ATOM 781 O O . PRO A 1 98 ? -45.518 -6.916 -39.668 1.00 52.62 98 PRO A O 1
ATOM 784 N N . ALA A 1 99 ? -46.599 -6.038 -41.425 1.00 51.22 99 ALA A N 1
ATOM 785 C CA . ALA A 1 99 ? -45.402 -5.866 -42.253 1.00 51.22 99 ALA A CA 1
ATOM 786 C C . ALA A 1 99 ? -44.484 -4.722 -41.781 1.00 51.22 99 ALA A C 1
ATOM 788 O O . ALA A 1 99 ? -43.265 -4.832 -41.891 1.00 51.22 99 ALA A O 1
ATOM 789 N N . GLU A 1 100 ? -45.046 -3.659 -41.204 1.00 50.47 100 GLU A N 1
ATOM 790 C CA . GLU A 1 100 ? -44.281 -2.475 -40.778 1.00 50.47 100 GLU A CA 1
ATOM 791 C C . GLU A 1 100 ? -43.569 -2.710 -39.435 1.00 50.47 100 GLU A C 1
ATOM 793 O O . GLU A 1 100 ? -42.429 -2.290 -39.233 1.00 50.47 100 GLU A O 1
ATOM 798 N N . VAL A 1 101 ? -44.193 -3.481 -38.537 1.00 50.81 101 VAL A N 1
ATOM 799 C CA . VAL A 1 101 ? -43.604 -3.853 -37.239 1.00 50.81 101 VAL A CA 1
ATOM 800 C C . VAL A 1 101 ? -42.429 -4.820 -37.426 1.00 50.81 101 VAL A C 1
ATOM 802 O O . VAL A 1 101 ? -41.417 -4.708 -36.736 1.00 50.81 101 VAL A O 1
ATOM 805 N N . ALA A 1 102 ? -42.521 -5.732 -38.399 1.00 48.44 102 ALA A N 1
ATOM 806 C CA . ALA A 1 102 ? -41.446 -6.671 -38.723 1.00 48.44 102 ALA A CA 1
ATOM 807 C C . ALA A 1 102 ? -40.182 -5.978 -39.271 1.00 48.44 102 ALA A C 1
ATOM 809 O O . ALA A 1 102 ? -39.077 -6.500 -39.114 1.00 48.44 102 ALA A O 1
ATOM 810 N N . GLN A 1 103 ? -40.323 -4.803 -39.888 1.00 49.69 103 GLN A N 1
ATOM 811 C CA . GLN A 1 103 ? -39.202 -4.042 -40.441 1.00 49.69 103 GLN A CA 1
ATOM 812 C C . GLN A 1 103 ? -38.465 -3.233 -39.361 1.00 49.69 103 GLN A C 1
ATOM 814 O O . GLN A 1 103 ? -37.238 -3.230 -39.338 1.00 49.69 103 GLN A O 1
ATOM 819 N N . ALA A 1 104 ? -39.187 -2.658 -38.394 1.00 42.62 104 ALA A N 1
ATOM 820 C CA . ALA A 1 104 ? -38.591 -1.900 -37.287 1.00 42.62 104 ALA A CA 1
ATOM 821 C C . ALA A 1 104 ? -37.808 -2.772 -36.280 1.00 42.62 104 ALA A C 1
ATOM 823 O O . ALA A 1 104 ? -36.872 -2.296 -35.642 1.00 42.62 104 ALA A O 1
ATOM 824 N N . VAL A 1 105 ? -38.158 -4.056 -36.143 1.00 45.72 105 VAL A N 1
ATOM 825 C CA . VAL A 1 105 ? -37.485 -4.999 -35.223 1.00 45.72 105 VAL A CA 1
ATOM 826 C C . VAL A 1 105 ? -36.142 -5.509 -35.774 1.00 45.72 105 VAL A C 1
ATOM 828 O O . VAL A 1 105 ? -35.287 -5.938 -35.002 1.00 45.72 105 VAL A O 1
ATOM 831 N N . ASN A 1 106 ? -35.920 -5.449 -37.091 1.00 47.03 106 ASN A N 1
ATOM 832 C CA . ASN A 1 106 ? -34.718 -5.999 -37.731 1.00 47.03 106 ASN A CA 1
ATOM 833 C C . ASN A 1 106 ? -33.532 -5.016 -37.825 1.00 47.03 106 ASN A C 1
ATOM 835 O O . ASN A 1 106 ? -32.424 -5.456 -38.120 1.00 47.03 106 ASN A O 1
ATOM 839 N N . GLU A 1 107 ? -33.709 -3.724 -37.520 1.00 45.19 107 GLU A N 1
ATOM 840 C CA . GLU A 1 107 ? -32.607 -2.730 -37.498 1.00 45.19 107 GLU A CA 1
ATOM 841 C C . GLU A 1 107 ? -31.904 -2.592 -36.133 1.00 45.19 107 GLU A C 1
ATOM 843 O O . GLU A 1 107 ? -31.081 -1.712 -35.921 1.00 45.19 107 GLU A O 1
ATOM 848 N N . VAL A 1 108 ? -32.205 -3.544 -35.256 1.00 47.91 108 VAL A N 1
ATOM 849 C CA . VAL A 1 108 ? -31.614 -3.977 -33.983 1.00 47.91 108 VAL A CA 1
ATOM 850 C C . VAL A 1 108 ? -30.096 -4.124 -33.851 1.00 47.91 108 VAL A C 1
ATOM 852 O O . VAL A 1 108 ? -29.678 -5.285 -33.864 1.00 47.91 108 VAL A O 1
ATOM 855 N N . PRO A 1 109 ? -29.217 -3.111 -33.687 1.00 47.22 109 PRO A N 1
ATOM 856 C CA . PRO A 1 109 ? -27.797 -3.392 -33.533 1.00 47.22 109 PRO A CA 1
ATOM 857 C C . PRO A 1 109 ? -27.620 -3.956 -32.121 1.00 47.22 109 PRO A C 1
ATOM 859 O O . PRO A 1 109 ? -27.697 -3.235 -31.128 1.00 47.22 109 PRO A O 1
ATOM 862 N N . VAL A 1 110 ? -27.459 -5.273 -32.005 1.00 52.88 110 VAL A N 1
ATOM 863 C CA . VAL A 1 110 ? -27.206 -5.923 -30.717 1.00 52.88 110 VAL A CA 1
ATOM 864 C C . VAL A 1 110 ? -25.797 -5.517 -30.287 1.00 52.88 110 VAL A C 1
ATOM 866 O O . VAL A 1 110 ? -24.813 -6.067 -30.780 1.00 52.88 110 VAL A O 1
ATOM 869 N N . ASP A 1 111 ? -25.701 -4.502 -29.425 1.00 57.28 111 ASP A N 1
ATOM 870 C CA . ASP A 1 111 ? -24.443 -3.935 -28.937 1.00 57.28 111 ASP A CA 1
ATOM 871 C C . ASP A 1 111 ? -23.445 -5.042 -28.561 1.00 57.28 111 ASP A C 1
ATOM 873 O O . ASP A 1 111 ? -23.693 -5.850 -27.664 1.00 57.28 111 ASP A O 1
ATOM 877 N N . PHE A 1 112 ? -22.268 -5.046 -29.197 1.00 47.19 112 PHE A N 1
ATOM 878 C CA . PHE A 1 112 ? -21.167 -5.993 -28.945 1.00 47.19 112 PHE A CA 1
ATOM 879 C C . PHE A 1 112 ? -20.777 -6.083 -27.453 1.00 47.19 112 PHE A C 1
ATOM 881 O O . PHE A 1 112 ? -20.275 -7.102 -26.975 1.00 47.19 112 PHE A O 1
ATOM 888 N N . ARG A 1 113 ? -21.080 -5.028 -26.684 1.00 46.91 113 ARG A N 1
ATOM 889 C CA . ARG A 1 113 ? -20.913 -4.974 -25.226 1.00 46.91 113 ARG A CA 1
ATOM 890 C C . ARG A 1 113 ? -21.752 -6.041 -24.517 1.00 46.91 113 ARG A C 1
ATOM 892 O O . ARG A 1 113 ? -21.234 -6.659 -23.598 1.00 46.91 113 ARG A O 1
ATOM 899 N N . LEU A 1 114 ? -22.982 -6.316 -24.962 1.00 51.59 114 LEU A N 1
ATOM 900 C CA . LEU A 1 114 ? -23.860 -7.330 -24.362 1.00 51.59 114 LEU A CA 1
ATOM 901 C C . LEU A 1 114 ? -23.269 -8.746 -24.507 1.00 51.59 114 LEU A C 1
ATOM 903 O O . LEU A 1 114 ? -23.306 -9.529 -23.562 1.00 51.59 114 LEU A O 1
ATOM 907 N N . TYR A 1 115 ? -22.632 -9.045 -25.647 1.00 55.69 115 TYR A N 1
ATOM 908 C CA . TYR A 1 115 ? -21.953 -10.326 -25.888 1.00 55.69 115 TYR A CA 1
ATOM 909 C C . TYR A 1 115 ? -20.694 -10.511 -25.031 1.00 55.69 115 TYR A C 1
ATOM 911 O O . TYR A 1 115 ? -20.464 -11.604 -24.509 1.00 55.69 115 TYR A O 1
ATOM 919 N N . ALA A 1 116 ? -19.914 -9.447 -24.808 1.00 53.75 116 ALA A N 1
ATOM 920 C CA . ALA A 1 116 ? -18.748 -9.485 -23.917 1.00 53.75 116 ALA A CA 1
ATOM 921 C C . ALA A 1 116 ? -19.119 -9.819 -22.455 1.00 53.75 116 ALA A C 1
ATOM 923 O O . ALA A 1 116 ? -18.294 -10.335 -21.700 1.00 53.75 116 ALA A O 1
ATOM 924 N N . PHE A 1 117 ? -20.373 -9.579 -22.066 1.00 58.22 117 PHE A N 1
ATOM 925 C CA . PHE A 1 117 ? -20.889 -9.843 -20.727 1.00 58.22 117 PHE A CA 1
ATOM 926 C C . PHE A 1 117 ? -21.500 -11.239 -20.524 1.00 58.22 117 PHE A C 1
ATOM 928 O O . PHE A 1 117 ? -21.628 -11.693 -19.383 1.00 58.22 117 PHE A O 1
ATOM 935 N N . ILE A 1 118 ? -21.821 -11.960 -21.600 1.00 66.44 118 ILE A N 1
ATOM 936 C CA . ILE A 1 118 ? -22.335 -13.337 -21.522 1.00 66.44 118 ILE A CA 1
ATOM 937 C C . ILE A 1 118 ? -21.259 -14.284 -20.970 1.00 66.44 118 ILE A C 1
ATOM 939 O O . ILE A 1 118 ? -21.561 -15.172 -20.176 1.00 66.44 118 ILE A O 1
ATOM 943 N N . ILE A 1 119 ? -19.990 -14.063 -21.323 1.00 69.50 119 ILE A N 1
ATOM 944 C CA . ILE A 1 119 ? -18.853 -14.889 -20.885 1.00 69.50 119 ILE A CA 1
ATOM 945 C C . ILE A 1 119 ? -18.703 -14.898 -19.348 1.00 69.50 119 ILE A C 1
ATOM 947 O O . ILE A 1 119 ? -18.730 -15.985 -18.765 1.00 69.50 119 ILE A O 1
ATOM 951 N N . PRO A 1 120 ? -18.595 -13.748 -18.647 1.00 66.50 120 PRO A N 1
ATOM 952 C CA . PRO A 1 120 ? -18.509 -13.739 -17.187 1.00 66.50 120 PRO A CA 1
ATOM 953 C C . PRO A 1 120 ? -19.798 -14.214 -16.505 1.00 66.50 120 PRO A C 1
ATOM 955 O O . PRO A 1 120 ? -19.714 -14.823 -15.440 1.00 66.50 120 PRO A O 1
ATOM 958 N N . PHE A 1 121 ? -20.975 -14.012 -17.112 1.00 73.31 121 PHE A N 1
ATOM 959 C CA . PHE A 1 121 ? -22.229 -14.559 -16.585 1.00 73.31 121 PHE A CA 1
ATOM 960 C C . PHE A 1 121 ? -22.238 -16.092 -16.620 1.00 73.31 121 PHE A C 1
ATOM 962 O O . PHE A 1 121 ? -22.525 -16.727 -15.606 1.00 73.31 121 PHE A O 1
ATOM 969 N N . ILE A 1 122 ? -21.847 -16.689 -17.752 1.00 78.94 122 ILE A N 1
ATOM 970 C CA . ILE A 1 122 ? -21.690 -18.140 -17.879 1.00 78.94 122 ILE A CA 1
ATOM 971 C C . ILE A 1 122 ? -20.682 -18.626 -16.840 1.00 78.94 122 ILE A C 1
ATOM 973 O O . ILE A 1 122 ? -21.033 -19.475 -16.028 1.00 78.94 122 ILE A O 1
ATOM 977 N N . LEU A 1 123 ? -19.478 -18.047 -16.780 1.00 72.88 123 LEU A N 1
ATOM 978 C CA . LEU A 1 123 ? -18.466 -18.435 -15.788 1.00 72.88 123 LEU A CA 1
ATOM 979 C C . LEU A 1 123 ? -18.989 -18.325 -14.343 1.00 72.88 123 LEU A C 1
ATOM 981 O O . LEU A 1 123 ? -18.730 -19.216 -13.535 1.00 72.88 123 LEU A O 1
ATOM 985 N N . GLY A 1 124 ? -19.776 -17.295 -14.028 1.00 72.06 124 GLY A N 1
ATOM 986 C CA . GLY A 1 124 ? -20.433 -17.139 -12.729 1.00 72.06 124 GLY A CA 1
ATOM 987 C C . GLY A 1 124 ? -21.440 -18.252 -12.425 1.00 72.06 124 GLY A C 1
ATOM 988 O O . GLY A 1 124 ? -21.423 -18.816 -11.332 1.00 72.06 124 GLY A O 1
ATOM 989 N N . VAL A 1 125 ? -22.272 -18.634 -13.397 1.00 79.62 125 VAL A N 1
ATOM 990 C CA . VAL A 1 125 ? -23.229 -19.745 -13.249 1.00 79.62 125 VAL A CA 1
ATOM 991 C C . VAL A 1 125 ? -22.504 -21.086 -13.075 1.00 79.62 125 VAL A C 1
ATOM 993 O O . VAL A 1 125 ? -22.894 -21.894 -12.229 1.00 79.62 125 VAL A O 1
ATOM 996 N N . LEU A 1 126 ?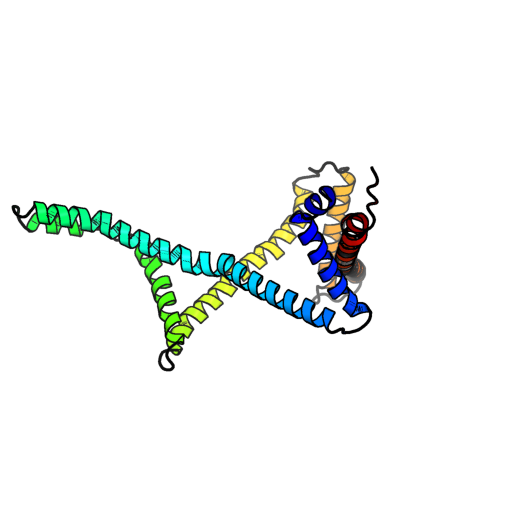 -21.402 -21.315 -13.798 1.00 80.38 126 LEU A N 1
ATOM 997 C CA . LEU A 1 126 ? -20.622 -22.557 -13.705 1.00 80.38 126 LEU A CA 1
ATOM 998 C C . LEU A 1 126 ? -20.007 -22.775 -12.305 1.00 80.38 126 LEU A C 1
ATOM 1000 O O . LEU A 1 126 ? -19.780 -23.924 -11.914 1.00 80.38 126 LEU A O 1
ATOM 1004 N N . ILE A 1 127 ? -19.787 -21.715 -11.513 1.00 78.00 127 ILE A N 1
ATOM 1005 C CA . ILE A 1 127 ? -19.317 -21.831 -10.118 1.00 78.00 127 ILE A CA 1
ATOM 1006 C C . ILE A 1 127 ? -20.347 -22.555 -9.236 1.00 78.00 127 ILE A C 1
ATOM 1008 O O . ILE A 1 127 ? -19.959 -23.341 -8.365 1.00 78.00 127 ILE A O 1
ATOM 1012 N N . PHE A 1 128 ? -21.651 -22.378 -9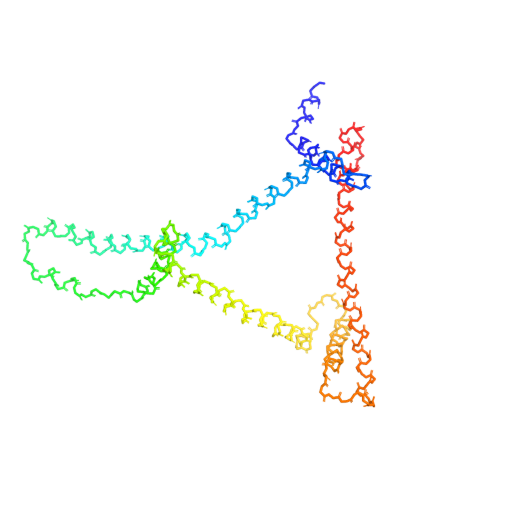.477 1.00 78.31 128 PHE A N 1
ATOM 1013 C CA . PHE A 1 128 ? -22.702 -23.057 -8.703 1.00 78.31 128 PHE A CA 1
ATOM 1014 C C . PHE A 1 128 ? -22.709 -24.581 -8.904 1.00 78.31 128 PHE A C 1
ATOM 1016 O O . PHE A 1 128 ? -23.200 -25.313 -8.042 1.00 78.31 128 PHE A O 1
ATOM 1023 N N . GLY A 1 129 ? -22.056 -25.087 -9.959 1.00 79.56 129 GLY A N 1
ATOM 1024 C CA . GLY A 1 129 ? -21.799 -26.519 -10.150 1.00 79.56 129 GLY A CA 1
ATOM 1025 C C . GLY A 1 129 ? -21.004 -27.170 -9.008 1.00 79.56 129 GLY A C 1
ATOM 1026 O O . GLY A 1 129 ? -20.998 -28.394 -8.884 1.00 79.56 129 GLY A O 1
ATOM 1027 N N . ARG A 1 130 ? -20.379 -26.378 -8.122 1.00 72.19 130 ARG A N 1
ATOM 1028 C CA . ARG A 1 130 ? -19.655 -26.862 -6.936 1.00 72.19 130 ARG A CA 1
ATOM 1029 C C . ARG A 1 130 ? -20.552 -27.561 -5.905 1.00 72.19 130 ARG A C 1
ATOM 1031 O O . ARG A 1 130 ? -20.067 -28.450 -5.203 1.00 72.19 130 ARG A O 1
ATOM 1038 N N . PHE A 1 131 ? -21.829 -27.183 -5.810 1.00 77.81 131 PHE A N 1
ATOM 1039 C CA . PHE A 1 131 ? -22.760 -27.721 -4.806 1.00 77.81 131 PHE A CA 1
ATOM 1040 C C . PHE A 1 131 ? -23.235 -29.150 -5.110 1.00 77.81 131 PHE A C 1
ATOM 1042 O O . PHE A 1 131 ? -23.648 -29.865 -4.200 1.00 77.81 131 PHE A O 1
ATOM 1049 N N . PHE A 1 132 ? -23.123 -29.604 -6.362 1.00 84.06 132 PHE A N 1
ATOM 1050 C CA . PHE A 1 132 ? -23.583 -30.925 -6.787 1.00 84.06 132 PHE A CA 1
ATOM 1051 C C . PHE A 1 132 ? -22.394 -31.840 -7.096 1.00 84.06 132 PHE A C 1
ATOM 1053 O O . PHE A 1 132 ? -21.596 -31.537 -7.981 1.00 84.06 132 PHE A O 1
ATOM 1060 N N . ARG A 1 133 ? -22.290 -32.997 -6.413 1.00 71.50 133 ARG A N 1
ATOM 1061 C CA . ARG A 1 133 ? -21.165 -33.959 -6.548 1.00 71.50 133 ARG A CA 1
ATOM 1062 C C . ARG A 1 133 ? -20.862 -34.389 -7.993 1.00 71.50 133 ARG A C 1
ATOM 1064 O O . ARG A 1 133 ? -19.722 -34.731 -8.273 1.00 71.50 133 ARG A O 1
ATOM 1071 N N . GLY A 1 134 ? -21.837 -34.357 -8.907 1.00 80.50 134 GLY A N 1
ATOM 1072 C CA . GLY A 1 134 ? -21.640 -34.745 -10.311 1.00 80.50 134 GLY A CA 1
ATOM 1073 C C . GLY A 1 134 ? -21.125 -33.637 -11.241 1.00 80.50 134 GLY A C 1
ATOM 1074 O O . GLY A 1 134 ? -20.527 -33.940 -12.267 1.00 80.50 134 GLY A O 1
ATOM 1075 N N . TRP A 1 135 ? -21.350 -32.356 -10.921 1.00 82.44 135 TRP A N 1
ATOM 1076 C CA . TRP A 1 135 ? -21.097 -31.223 -11.838 1.00 82.44 135 TRP A CA 1
ATOM 1077 C C . TRP A 1 135 ? -19.896 -30.366 -11.407 1.00 82.44 135 TRP A C 1
ATOM 1079 O O . TRP A 1 135 ? -19.602 -29.329 -12.001 1.00 82.44 135 TRP A O 1
ATOM 1089 N N . GLN A 1 136 ? -19.136 -30.835 -10.413 1.00 74.19 136 GLN A N 1
ATOM 1090 C CA . GLN A 1 136 ? -17.977 -30.126 -9.866 1.00 74.19 136 GLN A CA 1
ATOM 1091 C C . GLN A 1 136 ? -16.884 -29.865 -10.908 1.00 74.19 136 GLN A C 1
ATOM 1093 O O . GLN A 1 136 ? -16.147 -28.889 -10.783 1.00 74.19 136 GLN A O 1
ATOM 1098 N N . TRP A 1 137 ? -16.778 -30.688 -11.958 1.00 82.56 137 TRP A N 1
ATOM 1099 C CA . TRP A 1 137 ? -15.792 -30.475 -13.022 1.00 82.56 137 TRP A CA 1
ATOM 1100 C C . TRP A 1 137 ? -16.005 -29.137 -13.749 1.00 82.56 137 TRP A C 1
ATOM 1102 O O . TRP A 1 137 ? -15.037 -28.502 -14.159 1.00 82.56 137 TRP A O 1
ATOM 1112 N N . LEU A 1 138 ? -17.254 -28.675 -13.835 1.00 81.00 138 LEU A N 1
ATOM 1113 C CA . LEU A 1 138 ? -17.630 -27.470 -14.562 1.00 81.00 138 LEU A CA 1
ATOM 1114 C C . LEU A 1 138 ? -17.175 -26.195 -13.836 1.00 81.00 138 LEU A C 1
ATOM 1116 O O . LEU A 1 138 ? -16.739 -25.239 -14.472 1.00 81.00 138 LEU A O 1
ATOM 1120 N N . SER A 1 139 ? -17.140 -26.233 -12.499 1.00 79.38 139 SER A N 1
ATOM 1121 C CA . SER A 1 139 ? -16.573 -25.157 -11.673 1.00 79.38 139 SER A CA 1
ATOM 1122 C C . SER A 1 139 ? -15.053 -24.994 -11.811 1.00 79.38 139 SER A C 1
ATOM 1124 O O . SER A 1 139 ? -14.519 -23.952 -11.434 1.00 79.38 139 SER A O 1
ATOM 1126 N N . ARG A 1 140 ? -14.337 -25.970 -12.392 1.00 82.00 140 ARG A N 1
ATOM 1127 C CA . ARG A 1 140 ? -12.879 -25.878 -12.588 1.00 82.00 140 ARG A CA 1
ATOM 1128 C C . ARG A 1 140 ? -12.499 -24.811 -13.613 1.00 82.00 140 ARG A C 1
ATOM 1130 O O . ARG A 1 140 ? -11.446 -24.204 -13.464 1.00 82.00 140 ARG A O 1
ATOM 1137 N N . TRP A 1 141 ? -13.354 -24.552 -14.604 1.00 81.25 141 TRP A N 1
ATOM 1138 C CA . TRP A 1 141 ? -13.105 -23.554 -15.650 1.00 81.25 141 TRP A CA 1
AT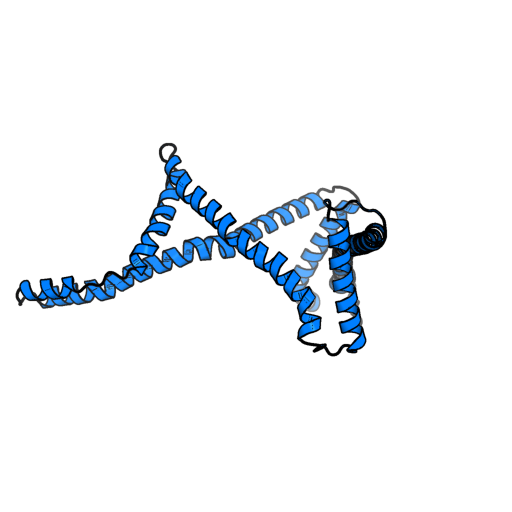OM 1139 C C . TRP A 1 141 ? -13.139 -22.116 -15.119 1.00 81.25 141 TRP A C 1
ATOM 1141 O O . TRP A 1 141 ? -12.148 -21.411 -15.306 1.00 81.25 141 TRP A O 1
ATOM 1151 N N . PRO A 1 142 ? -14.187 -21.676 -14.389 1.00 75.31 142 PRO A N 1
ATOM 1152 C CA . PRO A 1 142 ? -14.161 -20.382 -13.714 1.00 75.31 142 PRO A CA 1
ATOM 1153 C C . PRO A 1 142 ? -13.006 -20.254 -12.729 1.00 75.31 142 PRO A C 1
ATOM 1155 O O . PRO A 1 142 ? -12.363 -19.217 -12.709 1.00 75.31 142 PRO A O 1
ATOM 1158 N N . ILE A 1 143 ? -12.695 -21.300 -11.953 1.00 75.62 143 ILE A N 1
ATOM 1159 C CA . ILE A 1 143 ? -11.581 -21.253 -10.993 1.00 75.62 143 ILE A CA 1
ATOM 1160 C C . ILE A 1 143 ? -10.246 -21.076 -11.724 1.00 75.62 143 ILE A C 1
ATOM 1162 O O . ILE A 1 143 ? -9.454 -20.224 -11.335 1.00 75.62 143 ILE A O 1
ATOM 1166 N N . ALA A 1 144 ? -10.005 -21.823 -12.804 1.00 79.12 144 ALA A N 1
ATOM 1167 C CA . ALA A 1 144 ? -8.803 -21.678 -13.620 1.00 79.12 144 ALA A CA 1
ATOM 1168 C C . ALA A 1 144 ? -8.712 -20.284 -14.255 1.00 79.12 144 ALA A C 1
ATOM 1170 O O . ALA A 1 144 ? -7.642 -19.679 -14.245 1.00 79.12 144 ALA A O 1
ATOM 1171 N N . PHE A 1 145 ? -9.831 -19.743 -14.742 1.00 77.56 145 PHE A N 1
ATOM 1172 C CA . PHE A 1 145 ? -9.890 -18.386 -15.280 1.00 77.56 145 PHE A CA 1
ATOM 1173 C C . PHE A 1 145 ? -9.638 -17.326 -14.198 1.00 77.56 145 PHE A C 1
ATOM 1175 O O . PHE A 1 145 ? -8.840 -16.420 -14.408 1.00 77.56 145 PHE A O 1
ATOM 1182 N N . SER A 1 146 ? -10.248 -17.454 -13.018 1.00 72.88 146 SER A N 1
ATOM 1183 C CA . SER A 1 146 ? -10.037 -16.548 -11.886 1.00 72.88 146 SER A CA 1
ATOM 1184 C C . SER A 1 146 ? -8.604 -16.598 -11.361 1.00 72.88 146 SER A C 1
ATOM 1186 O O . SER A 1 146 ? -8.049 -15.551 -11.050 1.00 72.88 146 SER A O 1
ATOM 1188 N N . VAL A 1 147 ? -7.981 -17.779 -11.290 1.00 76.19 147 VAL A N 1
ATOM 1189 C CA . VAL A 1 147 ? -6.566 -17.930 -10.909 1.00 76.19 147 VAL A CA 1
ATOM 1190 C C . VAL A 1 147 ? -5.653 -17.373 -12.003 1.00 76.19 147 VAL A C 1
ATOM 1192 O O . VAL A 1 147 ? -4.704 -16.654 -11.698 1.00 76.19 147 VAL A O 1
ATOM 1195 N N . GLY A 1 148 ? -5.966 -17.634 -13.274 1.00 76.38 148 GLY A N 1
ATOM 1196 C CA . GLY A 1 148 ? -5.240 -17.093 -14.422 1.00 76.38 148 GLY A CA 1
ATOM 1197 C C . GLY A 1 148 ? -5.292 -15.568 -14.480 1.00 76.38 148 GLY A C 1
ATOM 1198 O O . GLY A 1 148 ? -4.264 -14.933 -14.670 1.00 76.38 148 GLY A O 1
ATOM 1199 N N . PHE A 1 149 ? -6.455 -14.967 -14.231 1.00 73.12 149 PHE A N 1
ATOM 1200 C CA . PHE A 1 149 ? -6.614 -13.519 -14.100 1.00 73.12 149 PHE A CA 1
ATOM 1201 C C . PHE A 1 149 ? -5.929 -12.982 -12.833 1.00 73.12 149 PHE A C 1
ATOM 1203 O O . PHE A 1 149 ? -5.222 -11.976 -12.884 1.00 73.12 149 PHE A O 1
ATOM 1210 N N . GLY A 1 150 ? -6.094 -13.686 -11.709 1.00 68.19 150 GLY A N 1
ATOM 1211 C CA . GLY A 1 150 ? -5.530 -13.336 -10.405 1.00 68.19 150 GLY A CA 1
ATOM 1212 C C . GLY A 1 150 ? -4.003 -13.362 -10.362 1.00 68.19 150 GLY A C 1
ATOM 1213 O O . GLY A 1 150 ? -3.414 -12.629 -9.579 1.00 68.19 150 GLY A O 1
ATOM 1214 N N . ALA A 1 151 ? -3.354 -14.145 -11.222 1.00 71.25 151 ALA A N 1
ATOM 1215 C CA . ALA A 1 151 ? -1.915 -14.067 -11.457 1.00 71.25 151 ALA A CA 1
ATOM 1216 C C . ALA A 1 151 ? -1.580 -13.131 -12.634 1.00 71.25 151 ALA A C 1
ATOM 1218 O O . ALA A 1 151 ? -0.640 -12.344 -12.562 1.00 71.25 151 ALA A O 1
ATOM 1219 N N . GLY A 1 152 ? -2.367 -13.178 -13.709 1.00 71.31 152 GLY A N 1
ATOM 1220 C CA . GLY A 1 152 ? -2.073 -12.519 -14.980 1.00 71.31 152 GLY A CA 1
ATOM 1221 C C . GLY A 1 152 ? -2.129 -10.996 -14.946 1.00 71.31 152 GLY A C 1
ATOM 1222 O O . GLY A 1 152 ? -1.339 -10.363 -15.637 1.00 71.31 152 GLY A O 1
ATOM 1223 N N . VAL A 1 153 ? -3.011 -10.394 -14.142 1.00 72.88 153 VAL A N 1
ATOM 1224 C CA . VAL A 1 153 ? -3.057 -8.928 -13.985 1.00 72.88 153 VAL A CA 1
ATOM 1225 C C . VAL A 1 153 ? -2.022 -8.433 -12.971 1.00 72.88 153 VAL A C 1
ATOM 1227 O O . VAL A 1 153 ? -1.277 -7.507 -13.297 1.00 72.88 153 VAL A O 1
ATOM 1230 N N . PRO A 1 154 ? -1.899 -9.021 -11.766 1.00 73.12 154 PRO A N 1
ATOM 1231 C CA . PRO A 1 154 ? -0.969 -8.494 -10.776 1.00 73.12 154 PRO A CA 1
ATOM 1232 C C . PRO A 1 154 ? 0.501 -8.705 -11.130 1.00 73.12 154 PRO A C 1
ATOM 1234 O O . PRO A 1 154 ? 1.307 -7.876 -10.731 1.00 73.12 154 PRO A O 1
ATOM 1237 N N . ILE A 1 155 ? 0.881 -9.757 -11.872 1.00 79.31 155 ILE A N 1
ATOM 1238 C CA . ILE A 1 155 ? 2.296 -10.015 -12.203 1.00 79.31 155 ILE A CA 1
ATOM 1239 C C . ILE A 1 155 ? 2.910 -8.871 -13.039 1.00 79.31 155 ILE A C 1
ATOM 1241 O O . ILE A 1 155 ? 3.913 -8.306 -12.596 1.00 79.31 155 ILE A O 1
ATOM 1245 N N . PRO A 1 156 ? 2.341 -8.461 -14.193 1.00 79.56 156 PRO A N 1
ATOM 1246 C CA . PRO A 1 156 ? 2.864 -7.330 -14.958 1.00 79.56 156 PRO A CA 1
ATOM 1247 C C . PRO A 1 156 ? 2.765 -6.009 -14.196 1.00 79.56 156 PRO A C 1
ATOM 1249 O O . PRO A 1 156 ? 3.689 -5.204 -14.258 1.00 79.56 156 PRO A O 1
ATOM 1252 N N . VAL A 1 157 ? 1.680 -5.795 -13.441 1.00 73.88 157 VAL A N 1
ATOM 1253 C CA . VAL A 1 157 ? 1.506 -4.580 -12.630 1.00 73.88 157 VAL A CA 1
ATOM 1254 C C . VAL A 1 157 ? 2.576 -4.498 -11.546 1.00 73.88 157 VAL A C 1
ATOM 1256 O O . VAL A 1 157 ? 3.179 -3.447 -11.370 1.00 73.88 157 VAL A O 1
ATOM 1259 N N . ALA A 1 158 ? 2.868 -5.599 -10.856 1.00 80.19 158 ALA A N 1
ATOM 1260 C CA . ALA A 1 158 ? 3.931 -5.665 -9.863 1.00 80.19 158 ALA A CA 1
ATOM 1261 C C . ALA A 1 158 ? 5.309 -5.492 -10.506 1.00 80.19 158 ALA A C 1
ATOM 1263 O O . ALA A 1 158 ? 6.166 -4.840 -9.922 1.00 80.19 158 ALA A O 1
ATOM 1264 N N . PHE A 1 159 ? 5.533 -6.034 -11.703 1.00 85.12 159 PHE A N 1
ATOM 1265 C CA . PHE A 1 159 ? 6.767 -5.801 -12.451 1.00 85.12 159 PHE A CA 1
ATOM 1266 C C . PHE A 1 159 ? 6.932 -4.314 -12.795 1.00 85.12 159 PHE A C 1
ATOM 1268 O O . PHE A 1 159 ? 7.978 -3.726 -12.531 1.00 85.12 159 PHE A O 1
ATOM 1275 N N . GLN A 1 160 ? 5.885 -3.673 -13.316 1.00 83.12 160 GLN A N 1
ATOM 1276 C CA . GLN A 1 160 ? 5.910 -2.252 -13.651 1.00 83.12 160 GLN A CA 1
ATOM 1277 C C . GLN A 1 160 ? 6.065 -1.373 -12.401 1.00 83.12 160 GLN A C 1
ATOM 1279 O O . GLN A 1 160 ? 6.929 -0.502 -12.371 1.00 83.12 160 GLN A O 1
ATOM 1284 N N . ALA A 1 161 ? 5.291 -1.631 -11.350 1.00 78.00 161 ALA A N 1
ATOM 1285 C CA . ALA A 1 161 ? 5.294 -0.830 -10.129 1.00 78.00 161 ALA A CA 1
ATOM 1286 C C . ALA A 1 161 ? 6.539 -1.048 -9.261 1.00 78.00 161 ALA A C 1
ATOM 1288 O O . ALA A 1 161 ? 6.977 -0.124 -8.588 1.00 78.00 161 ALA A O 1
ATOM 1289 N N . ASN A 1 162 ? 7.120 -2.250 -9.246 1.00 87.12 162 ASN A N 1
ATOM 1290 C CA . ASN A 1 162 ? 8.291 -2.519 -8.412 1.00 87.12 162 ASN A CA 1
ATOM 1291 C C . ASN A 1 162 ? 9.605 -2.389 -9.177 1.00 87.12 162 ASN A C 1
ATOM 1293 O O . ASN A 1 162 ? 10.594 -2.012 -8.576 1.00 87.12 162 ASN A O 1
ATOM 1297 N N . ILE A 1 163 ? 9.674 -2.701 -10.470 1.00 86.44 163 ILE A N 1
ATOM 1298 C CA . ILE A 1 163 ? 10.960 -2.701 -11.188 1.00 86.44 163 ILE A CA 1
ATOM 1299 C C . ILE A 1 163 ? 11.108 -1.433 -12.017 1.00 86.44 163 ILE A C 1
ATOM 1301 O O . ILE A 1 163 ? 12.104 -0.724 -11.876 1.00 86.44 163 ILE A O 1
ATOM 1305 N N . LEU A 1 164 ? 10.115 -1.120 -12.854 1.00 85.81 164 LEU A N 1
ATOM 1306 C CA . LEU A 1 164 ? 10.196 0.062 -13.715 1.00 85.81 164 LEU A CA 1
ATOM 1307 C C . LEU A 1 164 ? 10.088 1.348 -12.897 1.00 85.81 164 LEU A C 1
ATOM 1309 O O . LEU A 1 164 ? 10.904 2.245 -13.091 1.00 85.81 164 LEU A O 1
ATOM 1313 N N . GLU A 1 165 ? 9.155 1.415 -11.945 1.00 87.88 165 GLU A N 1
ATOM 1314 C CA . GLU A 1 165 ? 9.005 2.608 -11.109 1.00 87.88 165 GLU A CA 1
ATOM 1315 C C . GLU A 1 165 ? 10.194 2.804 -10.160 1.00 87.88 165 GLU A C 1
ATOM 1317 O O . GLU A 1 165 ? 10.680 3.919 -10.045 1.00 87.88 165 GLU A O 1
ATOM 1322 N N . GLN A 1 166 ? 10.746 1.752 -9.538 1.00 85.12 166 GLN A N 1
ATOM 1323 C CA . GLN A 1 166 ? 11.944 1.910 -8.691 1.00 85.12 166 GLN A CA 1
ATOM 1324 C C . GLN A 1 166 ? 13.171 2.347 -9.512 1.00 85.12 166 GLN A C 1
ATOM 1326 O O . GLN A 1 166 ? 13.987 3.149 -9.048 1.00 85.12 166 GLN A O 1
ATOM 1331 N N . GLY A 1 167 ? 13.285 1.873 -10.758 1.00 88.50 167 GLY A N 1
ATOM 1332 C CA . GLY A 1 167 ? 14.292 2.360 -11.702 1.00 88.50 167 GLY A CA 1
ATOM 1333 C C . GLY A 1 167 ? 14.075 3.830 -12.067 1.00 88.50 167 GLY A C 1
ATOM 1334 O O . GLY A 1 167 ? 15.016 4.622 -12.018 1.00 88.50 167 GLY A O 1
ATOM 1335 N N . HIS A 1 168 ? 12.831 4.211 -12.363 1.00 87.56 168 HIS A N 1
ATOM 1336 C CA . HIS A 1 168 ? 12.452 5.592 -12.647 1.00 87.56 168 HIS A CA 1
ATOM 1337 C C . HIS A 1 168 ? 12.731 6.518 -11.450 1.00 87.56 168 HIS A C 1
ATOM 1339 O O . HIS A 1 168 ? 13.393 7.537 -11.628 1.00 87.56 168 HIS A O 1
ATOM 1345 N N . GLN A 1 169 ? 12.356 6.128 -10.229 1.00 82.50 169 GLN A N 1
ATOM 1346 C CA . GLN A 1 169 ? 12.608 6.874 -8.986 1.00 82.50 169 GLN A CA 1
ATOM 1347 C C . GLN A 1 169 ? 14.099 7.066 -8.682 1.00 82.50 169 GLN A C 1
ATOM 1349 O O . GLN A 1 169 ? 14.485 8.051 -8.059 1.00 82.50 169 GLN A O 1
ATOM 1354 N N . THR A 1 170 ? 14.961 6.157 -9.143 1.00 86.50 170 THR A N 1
ATOM 1355 C CA . THR A 1 170 ? 16.419 6.314 -9.005 1.00 86.50 170 THR A CA 1
ATOM 1356 C C . THR A 1 170 ? 16.970 7.376 -9.967 1.00 86.50 170 THR A C 1
ATOM 1358 O O . THR A 1 170 ? 17.981 8.011 -9.675 1.00 86.50 170 THR A O 1
ATOM 1361 N N . ILE A 1 171 ? 16.313 7.587 -11.113 1.00 86.75 171 ILE A N 1
ATOM 1362 C CA . ILE A 1 171 ? 16.749 8.512 -12.173 1.00 86.75 171 ILE A CA 1
ATOM 1363 C C . ILE A 1 171 ? 16.086 9.890 -12.029 1.00 86.75 171 ILE A C 1
ATOM 1365 O O . ILE A 1 171 ? 16.707 10.908 -12.338 1.00 86.75 171 ILE A O 1
ATOM 1369 N N . GLU A 1 172 ? 14.848 9.938 -11.538 1.00 86.69 172 GLU A N 1
ATOM 1370 C CA . GLU A 1 172 ? 14.025 11.145 -11.415 1.00 86.69 172 GLU A CA 1
ATOM 1371 C C . GLU A 1 172 ? 14.754 12.345 -10.770 1.00 86.69 172 GLU A C 1
ATOM 1373 O O . GLU A 1 172 ? 14.678 13.440 -11.348 1.00 86.69 172 GLU A O 1
ATOM 1378 N N . PRO A 1 173 ? 15.522 12.188 -9.667 1.00 84.44 173 PRO A N 1
ATOM 1379 C CA . PRO A 1 173 ? 16.217 13.309 -9.031 1.00 84.44 173 PRO A CA 1
ATOM 1380 C C . PRO A 1 173 ? 17.244 13.999 -9.942 1.00 84.44 173 PRO A C 1
ATOM 1382 O O . PRO A 1 173 ? 17.493 15.195 -9.800 1.00 84.44 173 PRO A O 1
ATOM 1385 N N . PHE A 1 174 ? 17.818 13.272 -10.906 1.00 83.31 174 PHE A N 1
ATOM 1386 C CA . PHE A 1 174 ? 18.805 13.807 -11.849 1.00 83.31 174 PHE A CA 1
ATOM 1387 C C . PHE A 1 174 ? 18.169 14.549 -13.026 1.00 83.31 174 PHE A C 1
ATOM 1389 O O . PHE A 1 174 ? 18.828 15.369 -13.661 1.00 83.31 174 PHE A O 1
ATOM 1396 N N . VAL A 1 175 ? 16.897 14.267 -13.323 1.00 82.12 175 VAL A N 1
ATOM 1397 C CA . VAL A 1 175 ? 16.171 14.857 -14.457 1.00 82.12 175 VAL A CA 1
ATOM 1398 C C . VAL A 1 175 ? 15.412 16.110 -14.037 1.00 82.12 175 VAL A C 1
ATOM 1400 O O . VAL A 1 175 ? 15.424 17.106 -14.756 1.00 82.12 175 VAL A O 1
ATOM 1403 N N . ARG A 1 176 ? 14.735 16.073 -12.883 1.00 70.81 176 ARG A N 1
ATOM 1404 C CA . ARG A 1 176 ? 13.863 17.176 -12.444 1.00 70.81 176 ARG A CA 1
ATOM 1405 C C . ARG A 1 176 ? 14.587 18.266 -11.647 1.00 70.81 176 ARG A C 1
ATOM 1407 O O . ARG A 1 176 ? 14.032 19.355 -11.501 1.00 70.81 176 ARG A O 1
ATOM 1414 N N . GLY A 1 177 ? 15.806 17.991 -11.168 1.00 67.31 177 GLY A N 1
ATOM 1415 C CA . GLY A 1 177 ? 16.516 18.846 -10.210 1.00 67.31 177 GLY A CA 1
ATOM 1416 C C . GLY A 1 177 ? 15.784 18.927 -8.861 1.00 67.31 177 GLY A C 1
ATOM 1417 O O . GLY A 1 177 ? 14.631 18.513 -8.747 1.00 67.31 177 GLY A O 1
ATOM 1418 N N . SER A 1 178 ? 16.436 19.435 -7.808 1.00 62.56 178 SER A N 1
ATOM 1419 C CA . SER A 1 178 ? 15.797 19.545 -6.486 1.00 62.56 178 SER A CA 1
ATOM 1420 C C . SER A 1 178 ? 14.586 20.485 -6.541 1.00 62.56 178 SER A C 1
ATOM 1422 O O . SER A 1 178 ? 14.741 21.693 -6.722 1.00 62.56 178 SER A O 1
ATOM 1424 N N . GLN A 1 179 ? 13.388 19.930 -6.369 1.00 62.59 179 GLN A N 1
ATOM 1425 C CA . GLN A 1 179 ? 12.118 20.669 -6.283 1.00 62.59 179 GLN A CA 1
ATOM 1426 C C . GLN A 1 179 ? 11.654 20.837 -4.822 1.00 62.59 179 GLN A C 1
ATOM 1428 O O . GLN A 1 179 ? 10.610 21.428 -4.554 1.00 62.59 179 GLN A O 1
ATOM 1433 N N . THR A 1 180 ? 12.410 20.290 -3.867 1.00 61.34 180 THR A N 1
ATOM 1434 C CA . THR A 1 180 ? 12.068 20.249 -2.445 1.00 61.34 180 THR A CA 1
ATOM 1435 C C . THR A 1 180 ? 12.631 21.450 -1.687 1.00 61.34 180 THR A C 1
ATOM 1437 O O . THR A 1 180 ? 13.674 21.993 -2.034 1.00 61.34 180 THR A O 1
ATOM 1440 N N . TRP A 1 181 ? 11.995 21.803 -0.567 1.00 61.88 181 TRP A N 1
ATOM 1441 C CA . TRP A 1 181 ? 12.449 22.807 0.414 1.00 61.88 181 TRP A CA 1
ATOM 1442 C C . TRP A 1 181 ? 13.686 22.363 1.226 1.00 61.88 181 TRP A C 1
ATOM 1444 O O . TRP A 1 181 ? 13.925 22.841 2.334 1.00 61.88 181 TRP A O 1
ATOM 1454 N N . SER A 1 182 ? 14.438 21.399 0.702 1.00 64.88 182 SER A N 1
ATOM 1455 C CA . SER A 1 182 ? 15.684 20.887 1.256 1.00 64.88 182 SER A CA 1
ATOM 1456 C C . SER A 1 182 ? 16.852 21.630 0.595 1.00 64.88 182 SER A C 1
ATOM 1458 O O . SER A 1 182 ? 16.731 22.073 -0.552 1.00 64.88 182 SER A O 1
ATOM 1460 N N . PRO A 1 183 ? 17.992 21.822 1.284 1.00 74.25 183 PRO A N 1
ATOM 1461 C CA . PRO A 1 183 ? 19.186 22.340 0.636 1.00 74.25 183 PRO A CA 1
ATOM 1462 C C . PRO A 1 183 ? 19.506 21.486 -0.597 1.00 74.25 183 PRO A C 1
ATOM 1464 O O . PRO A 1 183 ? 19.800 20.302 -0.463 1.00 74.25 183 PRO A O 1
ATOM 1467 N N . ALA A 1 184 ? 19.490 22.092 -1.789 1.00 71.19 184 ALA A N 1
ATOM 1468 C CA . ALA A 1 184 ? 19.681 21.412 -3.077 1.00 71.19 184 ALA A CA 1
ATOM 1469 C C . ALA A 1 184 ? 20.885 20.443 -3.091 1.00 71.19 184 ALA A C 1
ATOM 1471 O O . ALA A 1 184 ? 20.846 19.38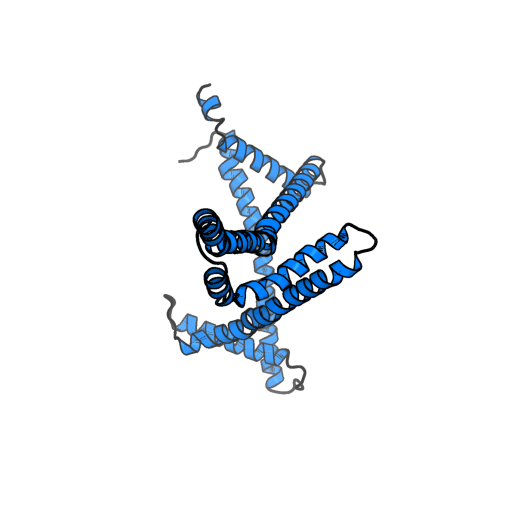0 -3.706 1.00 71.19 184 ALA A O 1
ATOM 1472 N N . ALA A 1 185 ? 21.951 20.776 -2.357 1.00 72.81 185 ALA A N 1
ATOM 1473 C CA . ALA A 1 185 ? 23.134 19.933 -2.212 1.00 72.81 185 ALA A CA 1
ATOM 1474 C C . ALA A 1 185 ? 22.871 18.591 -1.495 1.00 72.81 185 ALA A C 1
ATOM 1476 O O . ALA A 1 185 ? 23.502 17.595 -1.838 1.00 72.81 185 ALA A O 1
ATOM 1477 N N . ILE A 1 186 ? 21.958 18.547 -0.519 1.00 79.12 186 ILE A N 1
ATOM 1478 C CA . ILE A 1 186 ? 21.635 17.338 0.255 1.00 79.12 186 ILE A CA 1
ATOM 1479 C C . ILE A 1 186 ? 20.808 16.368 -0.593 1.00 79.12 186 ILE A C 1
ATOM 1481 O O . ILE A 1 186 ? 21.130 15.181 -0.632 1.00 79.12 186 ILE A O 1
ATOM 1485 N N . ASP A 1 187 ? 19.813 16.867 -1.331 1.00 78.19 187 ASP A N 1
ATOM 1486 C CA . ASP A 1 187 ? 18.987 16.041 -2.225 1.00 78.19 187 ASP A CA 1
ATOM 1487 C C . ASP A 1 187 ? 19.837 15.416 -3.340 1.00 78.19 187 ASP A C 1
ATOM 1489 O O . ASP A 1 187 ? 19.761 14.210 -3.588 1.00 78.19 187 ASP A O 1
ATOM 1493 N N . MET A 1 188 ? 20.724 16.203 -3.961 1.00 81.06 188 MET A N 1
ATOM 1494 C CA . MET A 1 188 ? 21.633 15.690 -4.990 1.00 81.06 188 MET A CA 1
ATOM 1495 C C . MET A 1 188 ? 22.673 14.720 -4.418 1.00 81.06 188 MET A C 1
ATOM 1497 O O . MET A 1 188 ? 22.976 13.714 -5.059 1.00 81.06 188 MET A O 1
ATOM 1501 N N . ALA A 1 189 ? 23.204 14.967 -3.216 1.00 85.50 189 ALA A N 1
ATOM 1502 C CA . ALA A 1 189 ? 24.098 14.016 -2.555 1.00 85.50 189 ALA A CA 1
ATOM 1503 C C . ALA A 1 189 ? 23.385 12.688 -2.249 1.00 85.50 189 ALA A C 1
ATOM 1505 O O . ALA A 1 189 ? 23.964 11.621 -2.463 1.00 85.50 189 ALA A O 1
ATOM 1506 N N . GLY A 1 190 ? 22.123 12.744 -1.814 1.00 87.56 190 GLY A N 1
ATOM 1507 C CA . GLY A 1 190 ? 21.275 11.571 -1.608 1.00 87.56 190 GLY A CA 1
ATOM 1508 C C . GLY A 1 190 ? 21.016 10.802 -2.904 1.00 87.56 190 GLY A C 1
ATOM 1509 O O . GLY A 1 190 ? 21.190 9.585 -2.934 1.00 87.56 190 GLY A O 1
ATOM 1510 N N . ALA A 1 191 ? 20.694 11.502 -3.993 1.00 87.88 191 ALA A N 1
ATOM 1511 C CA . ALA A 1 191 ? 20.507 10.900 -5.312 1.00 87.88 191 ALA A CA 1
ATOM 1512 C C . ALA A 1 191 ? 21.773 10.179 -5.800 1.00 87.88 191 ALA A C 1
ATOM 1514 O O . ALA A 1 191 ? 21.706 9.029 -6.235 1.00 87.88 191 ALA A O 1
ATOM 1515 N N . TRP A 1 192 ? 22.944 10.812 -5.665 1.00 87.81 192 TRP A N 1
ATOM 1516 C CA . TRP A 1 192 ? 24.227 10.184 -5.991 1.00 87.81 192 TRP A CA 1
ATOM 1517 C C . TRP A 1 192 ? 24.536 8.983 -5.095 1.00 87.81 192 TRP A C 1
ATOM 1519 O O . TRP A 1 192 ? 24.971 7.949 -5.601 1.00 87.81 192 TRP A O 1
ATOM 1529 N N . ALA A 1 193 ? 24.283 9.077 -3.788 1.00 89.81 193 ALA A N 1
ATOM 1530 C CA . ALA A 1 193 ? 24.472 7.961 -2.864 1.00 89.81 193 ALA A CA 1
ATOM 1531 C C . ALA A 1 193 ? 23.571 6.766 -3.217 1.00 89.81 193 ALA A C 1
ATOM 1533 O O . ALA A 1 193 ? 24.047 5.630 -3.220 1.00 89.81 193 ALA A O 1
ATOM 1534 N N . LEU A 1 194 ? 22.304 7.013 -3.575 1.00 90.19 194 LEU A N 1
ATOM 1535 C CA . LEU A 1 194 ? 21.373 5.981 -4.037 1.00 90.19 194 LEU A CA 1
ATOM 1536 C C . LEU A 1 194 ? 21.813 5.374 -5.372 1.00 90.19 194 LEU A C 1
ATOM 1538 O O . LEU A 1 194 ? 21.894 4.152 -5.476 1.00 90.19 194 LEU A O 1
ATOM 1542 N N . ALA A 1 195 ? 22.171 6.190 -6.367 1.00 90.06 195 ALA A N 1
ATOM 1543 C CA . ALA A 1 195 ? 22.636 5.705 -7.666 1.00 90.06 195 ALA A CA 1
ATOM 1544 C C . ALA A 1 195 ? 23.901 4.839 -7.536 1.00 90.06 195 ALA A C 1
ATOM 1546 O O . ALA A 1 195 ? 23.971 3.737 -8.085 1.00 90.06 195 ALA A O 1
ATOM 1547 N N . VAL A 1 196 ? 24.886 5.291 -6.752 1.00 90.06 196 VAL A N 1
ATOM 1548 C CA . VAL A 1 196 ? 26.106 4.521 -6.463 1.00 90.06 196 VAL A CA 1
ATOM 1549 C C . VAL A 1 196 ? 25.775 3.247 -5.684 1.00 90.06 196 VAL A C 1
ATOM 1551 O O . VAL A 1 196 ? 26.297 2.179 -6.012 1.00 90.06 196 VAL A O 1
ATOM 1554 N N . GLY A 1 197 ? 24.888 3.325 -4.692 1.00 90.19 197 GLY A N 1
ATOM 1555 C CA . GLY A 1 197 ? 24.422 2.172 -3.923 1.00 90.19 197 GLY A CA 1
ATOM 1556 C C . GLY A 1 197 ? 23.772 1.103 -4.804 1.00 90.19 197 GLY A C 1
ATOM 1557 O O . GLY A 1 197 ? 24.137 -0.069 -4.711 1.00 90.19 197 GLY A O 1
ATOM 1558 N N . VAL A 1 198 ? 22.881 1.495 -5.720 1.00 90.00 198 VAL A N 1
ATOM 1559 C CA . VAL A 1 198 ? 22.223 0.581 -6.670 1.00 90.00 198 VAL A CA 1
ATOM 1560 C C . VAL A 1 198 ? 23.245 -0.051 -7.613 1.00 90.00 198 VAL A C 1
ATOM 1562 O O . VAL A 1 198 ? 23.298 -1.276 -7.716 1.00 90.00 198 VAL A O 1
ATOM 1565 N N . LEU A 1 199 ? 24.108 0.746 -8.249 1.00 88.75 199 LEU A N 1
ATOM 1566 C CA . LEU A 1 199 ? 25.116 0.236 -9.188 1.00 88.75 199 LEU A CA 1
ATOM 1567 C C . LEU A 1 199 ? 26.096 -0.735 -8.519 1.00 88.75 199 LEU A C 1
ATOM 1569 O O . LEU A 1 199 ? 26.437 -1.774 -9.086 1.00 88.75 199 LEU A O 1
ATOM 1573 N N . THR A 1 200 ? 26.541 -0.422 -7.302 1.00 87.88 200 THR A N 1
ATOM 1574 C CA . THR A 1 200 ? 27.476 -1.277 -6.558 1.00 87.88 200 THR A CA 1
ATOM 1575 C C . THR A 1 200 ? 26.815 -2.533 -6.000 1.00 87.88 200 THR A C 1
ATOM 1577 O O . THR A 1 200 ? 27.442 -3.592 -6.002 1.00 87.88 200 THR A O 1
ATOM 1580 N N . THR A 1 201 ? 25.546 -2.461 -5.595 1.00 87.75 201 THR A N 1
ATOM 1581 C CA . THR A 1 201 ? 24.771 -3.633 -5.156 1.00 87.75 201 THR A CA 1
ATOM 1582 C C . THR A 1 201 ? 24.451 -4.559 -6.330 1.00 87.75 201 THR A C 1
ATOM 1584 O O . THR A 1 201 ? 24.598 -5.774 -6.210 1.00 87.75 201 THR A O 1
ATOM 1587 N N . LEU A 1 202 ? 24.106 -4.012 -7.500 1.00 87.19 202 LEU A N 1
ATOM 1588 C CA . LEU A 1 202 ? 23.958 -4.798 -8.728 1.00 87.19 202 LEU A CA 1
ATOM 1589 C C . LEU A 1 202 ? 25.280 -5.460 -9.124 1.00 87.19 202 LEU A C 1
ATOM 1591 O O . LEU A 1 202 ? 25.290 -6.642 -9.455 1.00 87.19 202 LEU A O 1
ATOM 1595 N N . ALA A 1 203 ? 26.400 -4.740 -9.020 1.00 84.06 203 ALA A N 1
ATOM 1596 C CA . ALA A 1 203 ? 27.723 -5.315 -9.251 1.00 84.06 203 ALA A CA 1
ATOM 1597 C C . ALA A 1 203 ? 28.074 -6.430 -8.246 1.00 84.06 203 ALA A C 1
ATOM 1599 O O . ALA A 1 203 ? 28.773 -7.367 -8.620 1.00 84.06 203 ALA A O 1
ATOM 1600 N N . TYR A 1 204 ? 27.584 -6.359 -7.001 1.00 82.38 204 TYR A N 1
ATOM 1601 C CA . TYR A 1 204 ? 27.742 -7.421 -5.999 1.00 82.38 204 TYR A CA 1
ATOM 1602 C C . TYR A 1 204 ? 26.950 -8.691 -6.344 1.00 82.38 204 TYR A C 1
ATOM 1604 O O . TYR A 1 204 ? 27.482 -9.794 -6.238 1.00 82.38 204 TYR A O 1
ATOM 1612 N N . PHE A 1 205 ? 25.702 -8.552 -6.798 1.00 82.69 205 PHE A N 1
ATOM 1613 C CA . PHE A 1 205 ? 24.856 -9.690 -7.183 1.00 82.69 205 PHE A CA 1
ATOM 1614 C C . PHE A 1 205 ? 25.086 -10.188 -8.614 1.00 82.69 205 PHE A C 1
ATOM 1616 O O . PHE A 1 205 ? 24.520 -11.208 -9.013 1.00 82.69 205 PHE A O 1
ATOM 1623 N N . TYR A 1 206 ? 25.915 -9.506 -9.404 1.00 80.81 206 TYR A N 1
ATOM 1624 C CA . TYR A 1 206 ? 26.264 -9.943 -10.749 1.00 80.81 206 TYR A CA 1
ATOM 1625 C C . TYR A 1 206 ? 27.208 -11.157 -10.695 1.00 80.81 206 TYR A C 1
ATOM 1627 O O . TYR A 1 206 ? 28.431 -11.049 -10.778 1.00 80.81 206 TYR A O 1
ATOM 1635 N N . PHE A 1 207 ? 26.619 -12.350 -10.584 1.00 60.25 207 PHE A N 1
ATOM 1636 C CA . PHE A 1 207 ? 27.328 -13.630 -10.461 1.00 60.25 207 PHE A CA 1
ATOM 1637 C C . PHE A 1 207 ? 28.167 -14.023 -11.692 1.00 60.25 207 PHE A C 1
ATOM 1639 O O . PHE A 1 207 ? 28.992 -14.929 -11.603 1.00 60.25 207 PHE A O 1
ATOM 1646 N N . SER A 1 208 ? 27.985 -13.351 -12.834 1.00 63.28 208 SER A N 1
ATOM 1647 C CA . SER A 1 208 ? 28.633 -13.718 -14.103 1.00 63.28 208 SER A CA 1
ATOM 1648 C C . SER A 1 208 ? 30.028 -13.106 -14.306 1.00 63.28 208 SER A C 1
ATOM 1650 O O . SER A 1 208 ? 30.704 -13.465 -15.267 1.00 63.28 208 SER A O 1
ATOM 1652 N N . ALA A 1 209 ? 30.491 -12.208 -13.426 1.00 65.31 209 ALA A N 1
ATOM 1653 C CA . ALA A 1 209 ? 31.853 -11.666 -13.480 1.00 65.31 209 ALA A CA 1
ATOM 1654 C C . ALA A 1 209 ? 32.729 -12.212 -12.334 1.00 65.31 209 ALA A C 1
ATOM 1656 O O . ALA A 1 209 ? 32.337 -12.146 -11.164 1.00 65.31 209 ALA A O 1
ATOM 1657 N N . PRO A 1 210 ? 33.950 -12.710 -12.618 1.00 62.75 210 PRO A N 1
ATOM 1658 C CA . PRO A 1 210 ? 34.892 -13.080 -11.571 1.00 62.75 210 PRO A CA 1
ATOM 1659 C C . PRO A 1 210 ? 35.334 -11.831 -10.796 1.00 62.75 210 PRO A C 1
ATOM 1661 O O . PRO A 1 210 ? 35.840 -10.863 -11.361 1.00 62.75 210 PRO A O 1
ATOM 1664 N N . HIS A 1 211 ? 35.175 -11.865 -9.475 1.00 58.59 211 HIS A N 1
ATOM 1665 C CA . HIS A 1 211 ? 35.402 -10.739 -8.566 1.00 58.59 211 HIS A CA 1
ATOM 1666 C C . HIS A 1 211 ? 36.899 -10.453 -8.300 1.00 58.59 211 HIS A C 1
ATOM 1668 O O . HIS A 1 211 ? 37.355 -10.476 -7.155 1.00 58.59 211 HIS A O 1
ATOM 1674 N N . ARG A 1 212 ? 37.703 -10.182 -9.338 1.00 59.66 212 ARG A N 1
ATOM 1675 C CA . ARG A 1 212 ? 39.124 -9.797 -9.200 1.00 59.66 212 ARG A CA 1
ATOM 1676 C C . ARG A 1 212 ? 39.360 -8.350 -9.656 1.00 59.66 212 ARG A C 1
ATOM 1678 O O . ARG A 1 212 ? 38.797 -7.899 -10.644 1.00 59.66 212 ARG A O 1
ATOM 1685 N N . GLY A 1 213 ? 40.205 -7.613 -8.927 1.00 72.19 213 GLY A N 1
ATOM 1686 C CA . GLY A 1 213 ? 40.596 -6.235 -9.266 1.00 72.19 213 GLY A CA 1
ATOM 1687 C C . GLY A 1 213 ? 39.637 -5.143 -8.761 1.00 72.19 213 GLY A C 1
ATOM 1688 O O . GLY A 1 213 ? 39.164 -5.202 -7.626 1.00 72.19 213 GLY A O 1
ATOM 1689 N N . TRP A 1 214 ? 39.386 -4.114 -9.582 1.00 65.31 214 TRP A N 1
ATOM 1690 C CA . TRP A 1 214 ? 38.536 -2.950 -9.251 1.00 65.31 214 TRP A CA 1
ATOM 1691 C C . TRP A 1 214 ? 37.074 -3.337 -8.978 1.00 65.31 214 TRP A C 1
ATOM 1693 O O . TRP A 1 214 ? 36.487 -2.863 -8.007 1.00 65.31 214 TRP A O 1
ATOM 1703 N N . LEU A 1 215 ? 36.539 -4.289 -9.749 1.00 65.94 215 LEU A N 1
ATOM 1704 C CA . LEU A 1 215 ? 35.174 -4.803 -9.602 1.00 65.94 215 LEU A CA 1
ATOM 1705 C C . LEU A 1 215 ? 34.946 -5.501 -8.245 1.00 65.94 215 LEU A C 1
ATOM 1707 O O . LEU A 1 215 ? 33.871 -5.417 -7.660 1.00 65.94 215 LEU A O 1
ATOM 1711 N N . GLY A 1 216 ? 35.986 -6.138 -7.691 1.00 64.00 216 GLY A N 1
ATOM 1712 C CA . GLY A 1 216 ? 35.934 -6.737 -6.353 1.00 64.00 216 GLY A CA 1
ATOM 1713 C C . GLY A 1 216 ? 35.905 -5.702 -5.219 1.00 64.00 216 GLY A C 1
ATOM 1714 O O . GLY A 1 216 ? 35.326 -5.957 -4.163 1.00 64.00 216 GLY A O 1
ATOM 1715 N N . ARG A 1 217 ? 36.495 -4.512 -5.423 1.00 69.75 217 ARG A N 1
ATOM 1716 C CA . ARG A 1 217 ? 36.440 -3.412 -4.441 1.00 69.75 217 ARG A CA 1
ATOM 1717 C C . ARG A 1 217 ? 35.103 -2.674 -4.488 1.00 69.75 217 ARG A C 1
ATOM 1719 O O . ARG A 1 217 ? 34.559 -2.381 -3.427 1.00 69.75 217 ARG A O 1
ATOM 1726 N N . SER A 1 218 ? 34.550 -2.434 -5.679 1.00 76.19 218 SER A N 1
ATOM 1727 C CA . SER A 1 218 ? 33.220 -1.824 -5.827 1.00 76.19 218 SER A CA 1
ATOM 1728 C C . SER A 1 218 ? 32.102 -2.744 -5.316 1.00 76.19 218 SER A C 1
ATOM 1730 O O . SER A 1 218 ? 31.184 -2.275 -4.651 1.00 76.19 218 SER A O 1
ATOM 1732 N N . SER A 1 219 ? 32.224 -4.059 -5.523 1.00 75.50 219 SER A N 1
ATOM 1733 C CA . SER A 1 219 ? 31.307 -5.079 -4.985 1.00 75.50 219 SER A CA 1
ATOM 1734 C C . SER A 1 219 ? 31.297 -5.118 -3.444 1.00 75.50 219 SER A C 1
ATOM 1736 O O . SER A 1 219 ? 30.247 -5.276 -2.822 1.00 75.50 219 SER A O 1
ATOM 1738 N N . ARG A 1 220 ? 32.440 -4.849 -2.788 1.00 80.00 220 ARG A N 1
ATOM 1739 C CA . ARG A 1 220 ? 32.494 -4.726 -1.321 1.00 80.00 220 ARG A CA 1
ATOM 1740 C C . ARG A 1 220 ? 31.665 -3.556 -0.806 1.00 80.00 220 ARG A C 1
ATOM 1742 O O . ARG A 1 220 ? 31.006 -3.705 0.214 1.00 80.00 220 ARG A O 1
ATOM 1749 N N . LEU A 1 221 ? 31.683 -2.422 -1.504 1.00 85.94 221 LEU A N 1
ATOM 1750 C CA . LEU A 1 221 ? 30.861 -1.263 -1.157 1.00 85.94 221 LEU A CA 1
ATOM 1751 C C . LEU A 1 221 ? 29.364 -1.597 -1.278 1.00 85.94 221 LEU A C 1
ATOM 1753 O O . LEU A 1 221 ? 28.609 -1.278 -0.364 1.00 85.94 221 LEU A O 1
ATOM 1757 N N . GLY A 1 222 ? 28.966 -2.352 -2.306 1.00 84.38 222 GLY A N 1
ATOM 1758 C CA . GLY A 1 222 ? 27.601 -2.879 -2.441 1.00 84.38 222 GLY A CA 1
ATOM 1759 C C . GLY A 1 222 ? 27.147 -3.729 -1.246 1.00 84.38 222 GLY A C 1
ATOM 1760 O O . GLY A 1 222 ? 26.030 -3.559 -0.764 1.00 84.38 222 GLY A O 1
ATOM 1761 N N . MET A 1 223 ? 28.023 -4.574 -0.685 1.00 86.00 223 MET A N 1
ATOM 1762 C CA . MET A 1 223 ? 27.706 -5.330 0.541 1.00 86.00 223 MET A CA 1
ATOM 1763 C C . MET A 1 223 ? 27.391 -4.427 1.738 1.00 86.00 223 MET A C 1
ATOM 1765 O O . MET A 1 223 ? 26.460 -4.714 2.487 1.00 86.00 223 MET A O 1
ATOM 1769 N N . TRP A 1 224 ? 28.135 -3.332 1.923 1.00 89.88 224 TRP A N 1
ATOM 1770 C CA . TRP A 1 224 ? 27.865 -2.379 3.006 1.00 89.88 224 TRP A CA 1
ATOM 1771 C C . TRP A 1 224 ? 26.509 -1.695 2.829 1.00 89.88 224 TRP A C 1
ATOM 1773 O O . TRP A 1 224 ? 25.744 -1.605 3.787 1.00 89.88 224 TRP A O 1
ATOM 1783 N N . PHE A 1 225 ? 26.181 -1.274 1.605 1.00 90.69 225 PHE A N 1
ATOM 1784 C CA . PHE A 1 225 ? 24.861 -0.722 1.289 1.00 90.69 225 PHE A CA 1
ATOM 1785 C C . PHE A 1 225 ? 23.741 -1.726 1.576 1.00 90.69 225 PHE A C 1
ATOM 1787 O O . PHE A 1 225 ? 22.733 -1.364 2.180 1.00 90.69 225 PHE A O 1
ATOM 1794 N N . LEU A 1 226 ? 23.943 -2.997 1.227 1.00 89.50 226 LEU A N 1
ATOM 1795 C CA . LEU A 1 226 ? 22.985 -4.064 1.498 1.00 89.50 226 LEU A CA 1
ATOM 1796 C C . LEU A 1 226 ? 22.788 -4.303 3.006 1.00 89.50 226 LEU A C 1
ATOM 1798 O O . LEU A 1 226 ? 21.654 -4.428 3.468 1.00 89.50 226 LEU A O 1
ATOM 1802 N N . MET A 1 227 ? 23.873 -4.312 3.789 1.00 93.06 227 MET A N 1
ATOM 1803 C CA . MET A 1 227 ? 23.803 -4.424 5.252 1.00 93.06 227 MET A CA 1
ATOM 1804 C C . MET A 1 227 ? 23.039 -3.253 5.876 1.00 93.06 227 MET A C 1
ATOM 1806 O O . MET A 1 227 ? 22.226 -3.468 6.775 1.00 93.06 227 MET A O 1
ATOM 1810 N N . ILE A 1 228 ? 23.257 -2.029 5.387 1.00 93.31 228 ILE A N 1
ATOM 1811 C CA . ILE A 1 228 ? 22.528 -0.840 5.846 1.00 93.31 228 ILE A CA 1
ATOM 1812 C C . ILE A 1 228 ? 21.047 -0.946 5.469 1.00 93.31 228 ILE A C 1
ATOM 1814 O O . ILE A 1 228 ? 20.196 -0.746 6.330 1.00 93.31 228 ILE A O 1
ATOM 1818 N N . ALA A 1 229 ? 20.722 -1.310 4.226 1.00 89.69 229 ALA A N 1
ATOM 1819 C CA . ALA A 1 229 ? 19.340 -1.429 3.760 1.00 89.69 229 ALA A CA 1
ATOM 1820 C C . ALA A 1 229 ? 18.546 -2.469 4.568 1.00 89.69 229 ALA A C 1
ATOM 1822 O O . ALA A 1 229 ? 17.450 -2.178 5.054 1.00 89.69 229 ALA A O 1
ATOM 1823 N N . PHE A 1 230 ? 19.116 -3.658 4.789 1.00 92.06 230 PHE A N 1
ATOM 1824 C CA . PHE A 1 230 ? 18.495 -4.657 5.658 1.00 92.06 230 PHE A CA 1
ATOM 1825 C C . PHE A 1 230 ? 18.436 -4.196 7.115 1.00 92.06 230 PHE A C 1
ATOM 1827 O O . PHE A 1 230 ? 17.413 -4.400 7.767 1.00 92.06 230 PHE A O 1
ATOM 1834 N N . GLY A 1 231 ? 19.477 -3.526 7.618 1.00 94.44 231 GLY A N 1
ATOM 1835 C CA . GLY A 1 231 ? 19.493 -2.946 8.962 1.00 94.44 231 GLY A CA 1
ATOM 1836 C C . GLY A 1 231 ? 18.368 -1.933 9.184 1.00 94.44 231 GLY A C 1
ATOM 1837 O O . GLY A 1 231 ? 17.683 -1.993 10.204 1.00 94.44 231 GLY A O 1
ATOM 1838 N N . VAL A 1 232 ? 18.112 -1.063 8.204 1.00 94.31 232 VAL A N 1
ATOM 1839 C CA . VAL A 1 232 ? 16.980 -0.123 8.208 1.00 94.31 232 VAL A CA 1
ATOM 1840 C C . VAL A 1 232 ? 15.651 -0.876 8.151 1.00 94.31 232 VAL A C 1
ATOM 1842 O O . VAL A 1 232 ? 14.744 -0.552 8.915 1.00 94.31 232 VAL A O 1
ATOM 1845 N N . GLY A 1 233 ? 15.535 -1.913 7.317 1.00 92.56 233 GLY A N 1
ATOM 1846 C CA . GLY A 1 233 ? 14.338 -2.755 7.245 1.00 92.56 233 GLY A CA 1
ATOM 1847 C C . GLY A 1 233 ? 13.993 -3.408 8.588 1.00 92.56 233 GLY A C 1
ATOM 1848 O O . GLY A 1 233 ? 12.873 -3.261 9.082 1.00 92.56 233 GLY A O 1
ATOM 1849 N N . PHE A 1 234 ? 14.966 -4.062 9.230 1.00 91.94 234 PHE A N 1
ATOM 1850 C CA . PHE A 1 234 ? 14.790 -4.633 10.568 1.00 91.94 234 PHE A CA 1
ATOM 1851 C C . PHE A 1 234 ? 14.503 -3.550 11.615 1.00 91.94 234 PHE A C 1
ATOM 1853 O O . PHE A 1 234 ? 13.551 -3.689 12.387 1.00 91.94 234 PHE A O 1
ATOM 1860 N N . GLY A 1 235 ? 15.254 -2.445 11.605 1.00 93.94 235 GLY A N 1
ATOM 1861 C CA . GLY A 1 235 ? 15.065 -1.318 12.519 1.00 93.94 235 GLY A CA 1
ATOM 1862 C C . GLY A 1 235 ? 13.665 -0.710 12.436 1.00 93.94 235 GLY 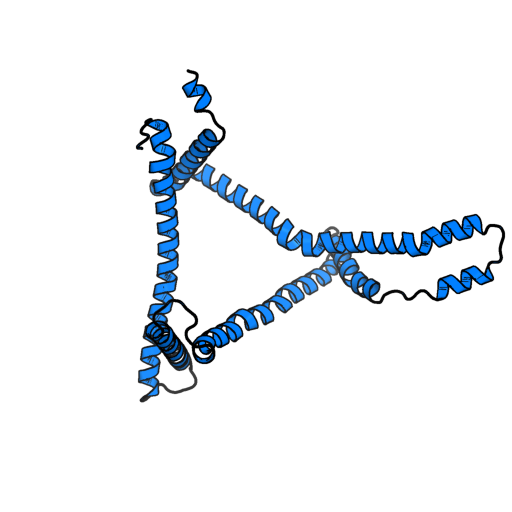A C 1
ATOM 1863 O O . GLY A 1 235 ? 13.052 -0.451 13.470 1.00 93.94 235 GLY A O 1
ATOM 1864 N N . ASN A 1 236 ? 13.109 -0.578 11.229 1.00 94.12 236 ASN A N 1
ATOM 1865 C CA . ASN A 1 236 ? 11.753 -0.074 11.017 1.00 94.12 236 ASN A CA 1
ATOM 1866 C C . ASN A 1 236 ? 10.697 -0.995 11.651 1.00 94.12 236 ASN A C 1
ATOM 1868 O O . ASN A 1 236 ? 9.758 -0.526 12.291 1.00 94.12 236 ASN A O 1
ATOM 1872 N N . THR A 1 237 ? 10.873 -2.317 11.555 1.00 92.75 237 THR A N 1
ATOM 1873 C CA . THR A 1 237 ? 9.944 -3.256 12.209 1.00 92.75 237 THR A CA 1
ATOM 1874 C C . THR A 1 237 ? 10.020 -3.197 13.736 1.00 92.75 237 THR A C 1
ATOM 1876 O O . THR A 1 237 ? 8.983 -3.261 14.400 1.00 92.75 237 THR A O 1
ATOM 1879 N N . VAL A 1 238 ? 11.220 -3.037 14.307 1.00 92.94 238 VAL A N 1
ATOM 1880 C CA . VAL A 1 238 ? 11.402 -2.871 15.758 1.00 92.94 238 VAL A CA 1
ATOM 1881 C C . VAL A 1 238 ? 10.789 -1.552 16.217 1.00 92.94 238 VAL A C 1
ATOM 1883 O O . VAL A 1 238 ? 10.019 -1.546 17.176 1.00 92.94 238 VAL A O 1
ATOM 1886 N N . MET A 1 239 ? 11.060 -0.459 15.500 1.00 94.62 239 MET A N 1
ATOM 1887 C CA . MET A 1 239 ? 10.481 0.853 15.784 1.00 94.62 239 MET A CA 1
ATOM 1888 C C . MET A 1 239 ? 8.955 0.793 15.749 1.00 94.62 239 MET A C 1
ATOM 1890 O O . MET A 1 239 ? 8.327 1.259 16.690 1.00 94.62 239 MET A O 1
ATOM 1894 N N . ALA A 1 240 ? 8.354 0.171 14.731 1.00 93.50 240 ALA A N 1
ATOM 1895 C CA . ALA A 1 240 ? 6.902 0.037 14.636 1.00 93.50 240 ALA A CA 1
ATOM 1896 C C . ALA A 1 240 ? 6.312 -0.695 15.853 1.00 93.50 240 ALA A C 1
ATOM 1898 O O . ALA A 1 240 ? 5.309 -0.262 16.417 1.00 93.50 240 ALA A O 1
ATOM 1899 N N . ARG A 1 241 ? 6.961 -1.772 16.315 1.00 87.94 241 ARG A N 1
ATOM 1900 C CA . ARG A 1 241 ? 6.522 -2.520 17.506 1.00 87.94 241 ARG A CA 1
ATOM 1901 C C . ARG A 1 241 ? 6.672 -1.707 18.794 1.00 87.94 241 ARG A C 1
ATOM 1903 O O . ARG A 1 241 ? 5.756 -1.699 19.612 1.00 87.94 241 ARG A O 1
ATOM 1910 N N . VAL A 1 242 ? 7.788 -0.998 18.966 1.00 92.81 242 VAL A N 1
ATOM 1911 C CA . VAL A 1 242 ? 8.017 -0.125 20.130 1.00 92.81 242 VAL A CA 1
ATOM 1912 C C . VAL A 1 242 ? 7.076 1.084 20.109 1.00 92.81 242 VAL A C 1
ATOM 1914 O O . VAL A 1 242 ? 6.542 1.455 21.147 1.00 92.81 242 VAL A O 1
ATOM 1917 N N . ALA A 1 243 ? 6.797 1.662 18.942 1.00 92.94 243 ALA A N 1
ATOM 1918 C CA . ALA A 1 243 ? 5.855 2.766 18.788 1.00 92.94 243 ALA A CA 1
ATOM 1919 C C . ALA A 1 243 ? 4.428 2.346 19.170 1.00 92.94 243 ALA A C 1
ATOM 1921 O O . ALA A 1 243 ? 3.751 3.070 19.898 1.00 92.94 243 ALA A O 1
ATOM 1922 N N . LEU A 1 244 ? 3.994 1.149 18.755 1.00 89.19 244 LEU A N 1
ATOM 1923 C CA . LEU A 1 244 ? 2.715 0.580 19.192 1.00 89.19 244 LEU A CA 1
ATOM 1924 C C . LEU A 1 244 ? 2.674 0.377 20.714 1.00 89.19 244 LEU A C 1
ATOM 1926 O O . LEU A 1 244 ? 1.664 0.704 21.339 1.00 89.19 244 LEU A O 1
ATOM 1930 N N . LEU A 1 245 ? 3.765 -0.108 21.319 1.00 89.06 245 LEU A N 1
ATOM 1931 C CA . LEU A 1 245 ? 3.888 -0.255 22.773 1.00 89.06 245 LEU A CA 1
ATOM 1932 C C . LEU A 1 245 ? 3.759 1.101 23.486 1.00 89.06 245 LEU A C 1
ATOM 1934 O O . LEU A 1 245 ? 2.963 1.229 24.416 1.00 89.06 245 LEU A O 1
ATOM 1938 N N . ILE A 1 246 ? 4.495 2.119 23.027 1.00 90.38 246 ILE A N 1
ATOM 1939 C CA . ILE A 1 246 ? 4.449 3.481 23.578 1.00 90.38 246 ILE A CA 1
ATOM 1940 C C . ILE A 1 246 ? 3.036 4.050 23.470 1.00 90.38 246 ILE A C 1
ATOM 1942 O O . ILE A 1 246 ? 2.528 4.561 24.463 1.00 90.38 246 ILE A O 1
ATOM 1946 N N . GLY A 1 247 ? 2.373 3.910 22.318 1.00 90.88 247 GLY A N 1
ATOM 1947 C CA . GLY A 1 247 ? 0.998 4.382 22.138 1.00 90.88 247 GLY A CA 1
ATOM 1948 C C . GLY A 1 247 ? 0.023 3.742 23.130 1.00 90.88 247 GLY A C 1
ATOM 1949 O O . GLY A 1 247 ? -0.830 4.421 23.696 1.00 90.88 247 GLY A O 1
ATOM 1950 N N . ARG A 1 248 ? 0.188 2.448 23.429 1.00 91.81 248 ARG A N 1
ATOM 1951 C CA . ARG A 1 248 ? -0.627 1.761 24.447 1.00 91.81 248 ARG A CA 1
ATOM 1952 C C . ARG A 1 248 ? -0.278 2.182 25.875 1.00 91.81 248 ARG A C 1
ATOM 1954 O O . ARG A 1 248 ? -1.183 2.298 26.694 1.00 91.81 248 ARG A O 1
ATOM 1961 N N . MET A 1 249 ? 0.993 2.445 26.177 1.00 89.50 249 MET A N 1
ATOM 1962 C CA . MET A 1 249 ? 1.402 2.979 27.482 1.00 89.50 249 MET A CA 1
ATOM 1963 C C . MET A 1 249 ? 0.893 4.407 27.700 1.00 89.50 249 MET A C 1
ATOM 1965 O O . MET A 1 249 ? 0.417 4.719 28.787 1.00 89.50 249 MET A O 1
ATOM 1969 N N . GLN A 1 250 ? 0.941 5.257 26.673 1.00 90.38 250 GLN A N 1
ATOM 1970 C CA . GLN A 1 250 ? 0.377 6.606 26.714 1.00 90.38 250 GLN A CA 1
ATOM 1971 C C . GLN A 1 250 ? -1.133 6.563 26.941 1.00 90.38 250 GLN A C 1
ATOM 1973 O O . GLN A 1 250 ? -1.619 7.242 27.837 1.00 90.38 250 GLN A O 1
ATOM 1978 N N . PHE A 1 251 ? -1.851 5.706 26.214 1.00 89.88 251 PHE A N 1
ATOM 1979 C CA . PHE A 1 251 ? -3.279 5.479 26.431 1.00 89.88 251 PHE A CA 1
ATOM 1980 C C . PHE A 1 251 ? -3.585 5.082 27.890 1.00 89.88 251 PHE A C 1
ATOM 1982 O O . PHE A 1 251 ? -4.426 5.692 28.548 1.00 89.88 251 PHE A O 1
ATOM 1989 N N . LEU A 1 252 ? -2.856 4.108 28.446 1.00 88.25 252 LEU A N 1
ATOM 1990 C CA . LEU A 1 252 ? -3.079 3.670 29.828 1.00 88.25 252 LEU A CA 1
ATOM 1991 C C . LEU A 1 252 ? -2.762 4.765 30.862 1.00 88.25 252 LEU A C 1
ATOM 1993 O O . LEU A 1 252 ? -3.496 4.907 31.838 1.00 88.25 252 LEU A O 1
ATOM 1997 N N . LEU A 1 253 ? -1.686 5.533 30.665 1.00 86.19 253 LEU A N 1
ATOM 1998 C CA . LEU A 1 253 ? -1.219 6.533 31.632 1.00 86.19 253 LEU A CA 1
ATOM 1999 C C . LEU A 1 253 ? -1.941 7.882 31.536 1.00 86.19 253 LEU A C 1
ATOM 2001 O O . LEU A 1 253 ? -2.119 8.528 32.565 1.00 86.19 253 LEU A O 1
ATOM 2005 N N . TYR A 1 254 ? -2.324 8.316 30.334 1.00 84.06 254 TYR A N 1
ATOM 2006 C CA . TYR A 1 254 ? -2.885 9.650 30.090 1.00 84.06 254 TYR A CA 1
ATOM 2007 C C . TYR A 1 254 ? -4.387 9.646 29.818 1.00 84.06 254 TYR A C 1
ATOM 2009 O O . TYR A 1 254 ? -5.043 10.630 30.138 1.00 84.06 254 TYR A O 1
ATOM 2017 N N . GLU A 1 255 ? -4.950 8.571 29.266 1.00 83.38 255 GLU A N 1
ATOM 2018 C CA . GLU A 1 255 ? -6.392 8.509 28.994 1.00 83.38 255 GLU A CA 1
ATOM 2019 C C . GLU A 1 255 ? -7.127 7.696 30.058 1.00 83.38 255 GLU A C 1
ATOM 2021 O O . GLU A 1 255 ? -8.180 8.110 30.526 1.00 83.38 255 GLU A O 1
ATOM 2026 N N . TRP A 1 256 ? -6.574 6.561 30.495 1.00 85.25 256 TRP A N 1
ATOM 2027 C CA . TRP A 1 256 ? -7.272 5.676 31.432 1.00 85.25 256 TRP A CA 1
ATOM 2028 C C . TRP A 1 256 ? -7.012 5.994 32.914 1.00 85.25 256 TRP A C 1
ATOM 2030 O O . TRP A 1 256 ? -7.954 6.096 33.699 1.00 85.25 256 TRP A O 1
ATOM 2040 N N . LEU A 1 257 ? -5.754 6.182 33.329 1.00 83.31 257 LEU A N 1
ATOM 2041 C CA . LEU A 1 257 ? -5.411 6.420 34.741 1.00 83.31 257 LEU A CA 1
ATOM 2042 C C . LEU A 1 257 ? -5.994 7.731 35.328 1.00 83.31 257 LEU A C 1
ATOM 2044 O O . LEU A 1 257 ? -6.440 7.717 36.486 1.00 83.31 257 LEU A O 1
ATOM 2048 N N . PRO A 1 258 ? -6.050 8.858 34.587 1.00 82.62 258 PRO A N 1
ATOM 2049 C CA . PRO A 1 258 ? -6.656 10.093 35.090 1.00 82.62 258 PRO A CA 1
ATOM 2050 C C . PRO A 1 258 ? -8.166 9.981 35.318 1.00 82.62 258 PRO A C 1
ATOM 2052 O O . PRO A 1 258 ? -8.678 10.624 36.234 1.00 82.62 258 PRO A O 1
ATOM 2055 N N . LEU A 1 259 ? -8.865 9.109 34.576 1.00 76.88 259 LEU A N 1
ATOM 2056 C CA . LEU A 1 259 ? -10.288 8.820 34.810 1.00 76.88 259 LEU A CA 1
ATOM 2057 C C . LEU A 1 259 ? -10.533 8.196 36.186 1.00 76.88 259 LEU A C 1
ATOM 2059 O O . LEU A 1 259 ? -11.593 8.394 36.772 1.00 76.88 259 LEU A O 1
ATOM 2063 N N . TRP A 1 260 ? -9.564 7.439 36.707 1.00 68.44 260 TRP A N 1
ATOM 2064 C CA . TRP A 1 260 ? -9.679 6.781 38.008 1.00 68.44 260 TRP A CA 1
ATOM 2065 C C . TRP A 1 260 ? -9.247 7.680 39.167 1.00 68.44 260 TRP A C 1
ATOM 2067 O O . TRP A 1 260 ? -9.845 7.665 40.239 1.00 68.44 260 TRP A O 1
ATOM 2077 N N . THR A 1 261 ? -8.193 8.468 38.951 1.00 68.88 261 THR A N 1
ATOM 2078 C CA . THR A 1 261 ? -7.553 9.282 39.998 1.00 68.88 261 THR A CA 1
ATOM 2079 C C . THR A 1 261 ? -8.083 10.714 40.071 1.00 68.88 261 THR A C 1
ATOM 2081 O O . THR A 1 261 ? -7.717 11.450 40.985 1.00 68.88 261 THR A O 1
ATOM 2084 N N . GLY A 1 262 ? -8.921 11.135 39.116 1.00 63.78 262 GLY A N 1
ATOM 2085 C CA . GLY A 1 262 ? -9.406 12.512 39.006 1.00 63.78 262 GLY A CA 1
ATOM 2086 C C . GLY A 1 262 ? -8.300 13.526 38.693 1.00 63.78 262 GLY A C 1
ATOM 2087 O O . GLY A 1 262 ? -8.558 14.728 38.705 1.00 63.78 262 GLY A O 1
ATOM 2088 N N . PHE A 1 263 ? -7.077 13.065 38.404 1.00 55.66 263 PHE A N 1
ATOM 2089 C CA . PHE A 1 263 ? -5.895 13.898 38.208 1.00 55.66 263 PHE A CA 1
ATOM 2090 C C . PHE A 1 263 ? -5.906 14.523 36.806 1.00 55.66 263 PHE A C 1
ATOM 2092 O O . PHE A 1 263 ? -5.129 14.162 35.926 1.00 55.66 263 PHE A O 1
ATOM 2099 N N . HIS A 1 264 ? -6.812 15.473 36.596 1.00 56.16 264 HIS A N 1
ATOM 2100 C CA . HIS A 1 264 ? -6.778 16.366 35.447 1.00 56.16 264 HIS A CA 1
ATOM 2101 C C . HIS A 1 264 ? -5.688 17.402 35.725 1.00 56.16 264 HIS A C 1
ATOM 2103 O O . HIS A 1 264 ? -5.836 18.245 36.611 1.00 56.16 264 HIS A O 1
ATOM 2109 N N . ARG A 1 265 ? -4.552 17.309 35.028 1.00 51.66 265 ARG A N 1
ATOM 2110 C CA . ARG A 1 265 ? -3.638 18.455 34.944 1.00 51.66 265 ARG A CA 1
ATOM 2111 C C . ARG A 1 265 ? -4.147 19.402 33.847 1.00 51.66 265 ARG A C 1
ATOM 2113 O O . ARG A 1 265 ? -4.716 18.895 32.881 1.00 51.66 265 ARG A O 1
ATOM 2120 N N . PRO A 1 266 ? -3.996 20.726 34.034 1.00 48.88 266 PRO A N 1
ATOM 2121 C CA . PRO A 1 266 ? -4.402 21.732 33.052 1.00 48.88 266 PRO A CA 1
ATOM 2122 C C . PRO A 1 266 ? -3.676 21.574 31.714 1.00 48.88 266 PRO A C 1
ATOM 2124 O O . PRO A 1 266 ? -2.541 21.037 31.717 1.00 48.88 266 PRO A O 1
#

Radius of gyration: 32.61 Å; chains: 1; bounding box: 96×58×84 Å

pLDDT: mean 73.67, std 15.05, range [42.62, 94.62]

Foldseek 3Di:
DVVVVVCPDPVNVVLVVLLLLLVLCVVVVVPPDPSVVVSVVVVVVVVVVVVVVCCCVVPVCVPPVVLVVVLVVVVVVCCCVPVVVLVVVVVVVPPDDPPVSVVVNVVDPPPVVNVVSVVVVLLVVQCVLCVDPVSNVSVVVSVVVCVCCVCVVVVVVCCCVPPVVVVVVLCVCVPPQDPDPDDSVVSVVVSVVSNLLVVLLCLLPPPPDDLDDPSVVSVVVNVVSVVVVVVVVVVVVVCVVVVVVVVSVCSCPPVPPCSVVVPDDD

Secondary structure (DSSP, 8-state):
-HHHHHT--HHHHHHHHHHHHHHHHHGGGT---HHHHHHHHHHHHHHHHHHHHHHIIIIIIIIIIHHHHHHHHHHHHHIIIIIHHHHHHHHHTTTS-HHHHHHHTTT----HHHHHHHHHHHHHHHHGGGGSTTTTTTTHHHHHHHHHHHHHTHHHHHHIIIIIHHHHHHHHHHHH---SSS-HHHHHHHHHHHHHHHHHHHHHH-TTS---THHHHHHHHHHHHHHHHHHHHHHHHHHHHHHHHHHHHHIIIIIIHHHHH-----

Sequence (266 aa):
MQDLLAALNWEHIGIWVAALLTLAVYSFLYAETPVFRVAEHLFIGVSAAYGLVVFFHLAVKPTVWYPLLALIKQGLDYFHVHYQPAAKAVISALHFSPAEVAQAVNEVPVDFRLYAFIIPFILGVLIFGRFFRGWQWLSRWPIAFSVGFGAGVPIPVAFQANILEQGHQTIEPFVRGSQTWSPAAIDMAGAWALAVGVLTTLAYFYFSAPHRGWLGRSSRLGMWFLMIAFGVGFGNTVMARVALLIGRMQFLLYEWLPLWTGFHRP